Protein AF-A0A970YNA7-F1 (afdb_monomer_lite)

Radius of gyration: 23.36 Å; chains: 1; bounding box: 85×32×61 Å

Sequence (237 aa):
MRKASVVLLIILFTGLTAIAFQIQQYGYKLESSFLELYSLDYLPTVYTDSKDSYIDIKIYDLDEQDLTGAITIGDVGISGDPLYALRQTVSEKQRVHFPDEALKGLRLIVVSSQSGSAKLMTSYRMVGAQLLAHENGAMLRLWKKDDSNFIERFALYRLKDGELIGRTENGVFVFDYLPTVDDAVLVQSAEGSILWRPGEYDYYFSSKDICLTFTDRPAYKAGEVVNFRSFIREITP

Secondary structure (DSSP, 8-state):
-HHHHHHHHHHHHHHHS--SEEEEETTEE-SS-EEEESSGGG--EEEE-TT-SEEEEEEEE--HHHHTT-SSTTT----S--SEEEEEE--TT-EEEPPHHHHBEEEEEEEEESS-EEEEEEEE-SEEEEEEEETTEEEEEEEETTT-PBP--EEEEETTTTEEEEEESSSEEEESSPPPTT--EEEEETTEEEEE-TTS-------SEEEEEEESSS---TTPPPPEEEEEEE---

Foldseek 3Di:
DVVVVVVVVVVVVVVVLPDQKFWDWVPDTDAQDEAEDADPVGAIKIFGAQVFQKKKKFKAAADLVQQAQDPGLVSGDGPDHGPDIDMDGDHHRDIGGDDPVSQAAWMWMWMDTPRGIGIYTYGRDQKDWDWADDPQWIKIFIAGQPQRHTAQWKWKAFRHHRDTPDIGRGRMDTDSHDDDQPTWIWIDDPRHIDTDGPPPPPDDPPRQKDKDKDWPDDDDDPPDDTDIDIDIDGDDD

pLDDT: mean 74.76, std 14.14, range [42.16, 95.69]

Structure (mmCIF, N/CA/C/O backbone):
data_AF-A0A970YNA7-F1
#
_entry.id   AF-A0A970YNA7-F1
#
loop_
_atom_site.group_PDB
_atom_site.id
_atom_site.type_symbol
_atom_site.label_atom_id
_atom_site.label_alt_id
_atom_site.label_comp_id
_atom_site.label_asym_id
_atom_site.label_entity_id
_atom_site.label_seq_id
_atom_site.pdbx_PDB_ins_code
_atom_site.Cartn_x
_atom_site.Cartn_y
_atom_site.Cartn_z
_atom_site.occupancy
_atom_site.B_iso_or_equiv
_atom_site.auth_seq_id
_atom_site.auth_comp_id
_atom_site.auth_asym_id
_atom_site.auth_atom_id
_atom_site.pdbx_PDB_model_num
ATOM 1 N N . MET A 1 1 ? -51.493 9.455 9.118 1.00 53.91 1 MET A N 1
ATOM 2 C CA . MET A 1 1 ? -50.545 10.263 9.923 1.00 53.91 1 MET A CA 1
ATOM 3 C C . MET A 1 1 ? -49.722 9.419 10.902 1.00 53.91 1 MET A C 1
ATOM 5 O O . MET A 1 1 ? -48.510 9.445 10.781 1.00 53.91 1 MET A O 1
ATOM 9 N N . ARG A 1 2 ? -50.320 8.574 11.763 1.00 54.78 2 ARG A N 1
ATOM 10 C CA . ARG A 1 2 ? -49.584 7.711 12.726 1.00 54.78 2 ARG A CA 1
ATOM 11 C C . ARG A 1 2 ? -48.454 6.842 12.133 1.00 54.78 2 ARG A C 1
ATOM 13 O O . ARG A 1 2 ? -47.390 6.767 12.725 1.00 54.78 2 ARG A O 1
ATOM 20 N N . LYS A 1 3 ? -48.656 6.216 10.964 1.00 55.44 3 LYS A N 1
ATOM 21 C CA . LYS A 1 3 ? -47.634 5.361 10.317 1.00 55.44 3 LYS A CA 1
ATOM 22 C C . LYS A 1 3 ? -46.441 6.152 9.762 1.00 55.44 3 LYS A C 1
ATOM 24 O O . LYS A 1 3 ? -45.313 5.709 9.905 1.00 55.44 3 LYS A O 1
ATOM 29 N N . ALA A 1 4 ? -46.687 7.335 9.193 1.00 62.16 4 ALA A N 1
ATOM 30 C CA . ALA A 1 4 ? -45.630 8.203 8.672 1.00 62.16 4 ALA A CA 1
ATOM 31 C C . ALA A 1 4 ? -44.758 8.766 9.803 1.00 62.16 4 ALA A C 1
ATOM 33 O O . ALA A 1 4 ? -43.543 8.792 9.672 1.00 62.16 4 ALA A O 1
ATOM 34 N N . SER A 1 5 ? -45.362 9.126 10.942 1.00 64.62 5 SER A N 1
ATOM 35 C CA . SER A 1 5 ? -44.626 9.578 12.128 1.00 64.62 5 SER A CA 1
ATOM 36 C C . SER A 1 5 ? -43.768 8.477 12.750 1.00 64.62 5 SER A C 1
ATOM 38 O O . SER A 1 5 ? -42.670 8.768 13.197 1.00 64.62 5 SER A O 1
ATOM 40 N N . VAL A 1 6 ? -44.227 7.219 12.748 1.00 66.56 6 VAL A N 1
ATOM 41 C CA . VAL A 1 6 ? -43.431 6.078 13.239 1.00 66.56 6 VAL A CA 1
ATOM 42 C C . VAL A 1 6 ? -42.258 5.782 12.306 1.00 66.56 6 VAL A C 1
ATOM 44 O O . VAL A 1 6 ? -41.151 5.576 12.785 1.00 66.56 6 VAL A O 1
ATOM 47 N N . VAL A 1 7 ? -42.467 5.830 10.987 1.00 71.81 7 VAL A N 1
ATOM 48 C CA . VAL A 1 7 ? -41.378 5.683 10.006 1.00 71.81 7 VAL A CA 1
ATOM 49 C C . VAL A 1 7 ? -40.366 6.821 10.144 1.00 71.81 7 VAL A C 1
ATOM 51 O O . VAL A 1 7 ? -39.171 6.555 10.170 1.00 71.81 7 VAL A O 1
ATOM 54 N N . LEU A 1 8 ? -40.820 8.067 10.324 1.00 65.38 8 LEU A N 1
ATOM 55 C CA . LEU A 1 8 ? -39.923 9.199 10.561 1.00 65.38 8 LEU A CA 1
ATOM 56 C C . LEU A 1 8 ? -39.141 9.045 11.869 1.00 65.38 8 LEU A C 1
ATOM 58 O O . LEU A 1 8 ? -37.965 9.375 11.896 1.00 65.38 8 LEU A O 1
ATOM 62 N N . LEU A 1 9 ? -39.772 8.532 12.931 1.00 64.75 9 LEU A N 1
ATOM 63 C CA . LEU A 1 9 ? -39.127 8.299 14.224 1.00 64.75 9 LEU A CA 1
ATOM 64 C C . LEU A 1 9 ? -38.085 7.180 14.138 1.00 64.75 9 LEU A C 1
ATOM 66 O O . LEU A 1 9 ? -37.020 7.315 14.723 1.00 64.75 9 LEU A O 1
ATOM 70 N N . ILE A 1 10 ? -38.368 6.116 13.377 1.00 67.25 10 ILE A N 1
ATOM 71 C CA . ILE A 1 10 ? -37.411 5.042 13.091 1.00 67.25 10 ILE A CA 1
ATOM 72 C C . ILE A 1 10 ? -36.240 5.595 12.279 1.00 67.25 10 ILE A C 1
ATOM 74 O O . ILE A 1 10 ? -35.111 5.359 12.677 1.00 67.25 10 ILE A O 1
ATOM 78 N N . ILE A 1 11 ? -36.489 6.388 11.228 1.00 63.97 11 ILE A N 1
ATOM 79 C CA . ILE A 1 11 ? -35.436 7.024 10.416 1.00 63.97 11 ILE A CA 1
ATOM 80 C C . ILE A 1 11 ? -34.588 7.985 11.267 1.00 63.97 11 ILE A C 1
ATOM 82 O O . ILE A 1 11 ? -33.361 7.962 11.166 1.00 63.97 11 ILE A O 1
ATOM 86 N N . LEU A 1 12 ? -35.214 8.780 12.145 1.00 53.78 12 LEU A N 1
ATOM 87 C CA . LEU A 1 12 ? -34.512 9.668 13.078 1.00 53.78 12 LEU A CA 1
ATOM 88 C C . LEU A 1 12 ? -33.668 8.876 14.084 1.00 53.78 12 LEU A C 1
ATOM 90 O O . LEU A 1 12 ? -32.530 9.252 14.346 1.00 53.78 12 LEU A O 1
ATOM 94 N N . PHE A 1 13 ? -34.199 7.777 14.630 1.00 52.38 13 PHE A N 1
ATOM 95 C CA . PHE A 1 13 ? -33.464 6.921 15.563 1.00 52.38 13 PHE A CA 1
ATOM 96 C C . PHE A 1 13 ? -32.325 6.169 14.873 1.00 52.38 13 PHE A C 1
ATOM 98 O O . PHE A 1 13 ? -31.238 6.116 15.434 1.00 52.38 13 PHE A O 1
ATOM 105 N N . THR A 1 14 ? -32.517 5.670 13.648 1.00 52.19 14 THR A N 1
ATOM 106 C CA . THR A 1 14 ? -31.439 5.052 12.859 1.00 52.19 14 THR A CA 1
ATOM 107 C C . THR A 1 14 ? -30.379 6.069 12.432 1.00 52.19 14 THR A C 1
ATOM 109 O O . THR A 1 14 ? -29.200 5.729 12.374 1.00 52.19 14 THR A O 1
ATOM 112 N N . GLY A 1 15 ? -30.768 7.327 12.189 1.00 46.31 15 GLY A N 1
ATOM 113 C CA . GLY A 1 15 ? -29.843 8.428 11.904 1.00 46.31 15 GLY A CA 1
ATOM 114 C C . GLY A 1 15 ? -29.051 8.896 13.131 1.00 46.31 15 GLY A C 1
ATOM 115 O O . GLY A 1 15 ? -27.919 9.342 12.991 1.00 46.31 15 GLY A O 1
ATOM 116 N N . LEU A 1 16 ? -29.610 8.745 14.338 1.00 44.00 16 LEU A N 1
ATOM 117 C CA . LEU A 1 16 ? -28.950 9.061 15.615 1.00 44.00 16 LEU A CA 1
ATOM 118 C C . LEU A 1 16 ? -28.088 7.912 16.169 1.00 44.00 16 LEU A C 1
ATOM 120 O O . LEU A 1 16 ? -27.364 8.111 17.146 1.00 44.00 16 LEU A O 1
ATOM 124 N N . THR A 1 17 ? -28.148 6.712 15.581 1.00 42.75 17 THR A N 1
ATOM 125 C CA . THR A 1 17 ? -27.342 5.556 16.019 1.00 42.75 17 THR A CA 1
ATOM 126 C C . THR A 1 17 ? -25.995 5.399 15.324 1.00 42.75 17 THR A C 1
ATOM 128 O O . THR A 1 17 ? -25.232 4.525 15.717 1.00 42.75 17 THR A O 1
ATOM 131 N N . ALA A 1 18 ? -25.645 6.210 14.333 1.00 45.44 18 ALA A N 1
ATOM 132 C CA . ALA A 1 18 ? -24.436 5.966 13.554 1.00 45.44 18 ALA A CA 1
ATOM 133 C C . ALA A 1 18 ? -23.335 6.963 13.917 1.00 45.44 18 ALA A C 1
ATOM 135 O O . ALA A 1 18 ? -23.238 7.985 13.262 1.00 45.44 18 ALA A O 1
ATOM 136 N N . ILE A 1 19 ? -22.573 6.687 14.981 1.00 52.12 19 ILE A N 1
ATOM 137 C CA . ILE A 1 19 ? -21.099 6.781 15.087 1.00 52.12 19 ILE A CA 1
ATOM 138 C C . ILE A 1 19 ? -20.752 6.278 16.504 1.00 52.12 19 ILE A C 1
ATOM 140 O O . ILE A 1 19 ? -21.073 6.922 17.495 1.00 52.12 19 ILE A O 1
ATOM 144 N N . ALA A 1 20 ? -20.152 5.091 16.574 1.00 57.00 20 ALA A N 1
ATOM 145 C CA . ALA A 1 20 ? -19.745 4.369 17.786 1.00 57.00 20 ALA A CA 1
ATOM 146 C C . ALA A 1 20 ? -18.460 4.919 18.424 1.00 57.00 20 ALA A C 1
ATOM 148 O O . ALA A 1 20 ? -18.313 5.074 19.630 1.00 57.00 20 ALA A O 1
ATOM 149 N N . PHE A 1 21 ? -17.516 5.223 17.549 1.00 59.88 21 PHE A N 1
ATOM 150 C CA . PHE A 1 21 ? -16.189 5.720 17.836 1.00 59.88 21 PHE A CA 1
ATOM 151 C C . PHE A 1 21 ? -15.783 6.594 16.654 1.00 59.88 21 PHE A C 1
ATOM 153 O O . PHE A 1 21 ? -16.311 6.457 15.545 1.00 59.88 21 PHE A O 1
ATOM 160 N N . GLN A 1 22 ? -14.826 7.486 16.870 1.00 68.06 22 GLN A N 1
ATOM 161 C CA . GLN A 1 22 ? -14.310 8.341 15.811 1.00 68.06 22 GLN A CA 1
ATOM 162 C C . GLN A 1 22 ? -12.854 7.994 15.529 1.00 68.06 22 GLN A C 1
ATOM 164 O O . GLN A 1 22 ? -12.012 8.050 16.426 1.00 68.06 22 GLN A O 1
ATOM 169 N N . ILE A 1 23 ? -12.554 7.675 14.271 1.00 63.88 23 ILE A N 1
ATOM 170 C CA . ILE A 1 23 ? -11.176 7.615 13.788 1.00 63.88 23 ILE A CA 1
ATOM 171 C C . ILE A 1 23 ? -10.782 9.040 13.383 1.00 63.88 23 ILE A C 1
ATOM 173 O O . ILE A 1 23 ? -11.445 9.669 12.553 1.00 63.88 23 ILE A O 1
ATOM 177 N N . GLN A 1 24 ? -9.739 9.576 14.011 1.00 64.12 24 GLN A N 1
ATOM 178 C CA . GLN A 1 24 ? -9.236 10.924 13.751 1.00 64.12 24 GLN A CA 1
ATOM 179 C C . GLN A 1 24 ? -7.783 10.880 13.283 1.00 64.12 24 GLN A C 1
ATOM 181 O O . GLN A 1 24 ? -6.980 10.118 13.816 1.00 64.12 24 GLN A O 1
ATOM 186 N N . GLN A 1 25 ? -7.442 11.751 12.340 1.00 62.78 25 GLN A N 1
ATOM 187 C CA . GLN A 1 25 ? -6.077 12.250 12.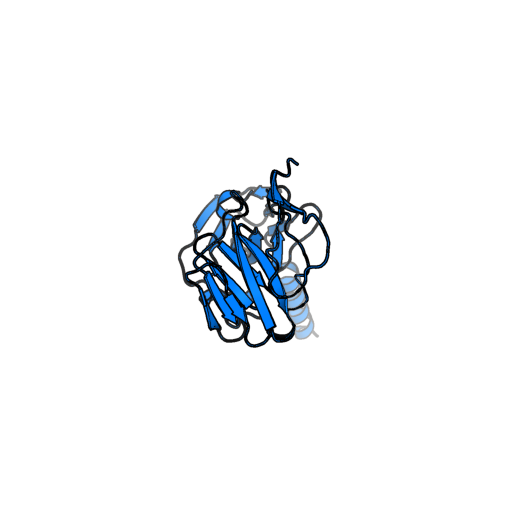155 1.00 62.78 25 GLN A CA 1
ATOM 188 C C . GLN A 1 25 ? -5.997 13.631 12.820 1.00 62.78 25 GLN A C 1
ATOM 190 O O . GLN A 1 25 ? -7.040 14.261 12.983 1.00 62.78 25 GLN A O 1
ATOM 195 N N . TYR A 1 26 ? -4.815 14.112 13.229 1.00 53.28 26 TYR A N 1
ATOM 196 C CA . TYR A 1 26 ? -4.649 15.429 13.872 1.00 53.28 26 TYR A CA 1
ATOM 197 C C . TYR A 1 26 ? -5.490 16.530 13.183 1.00 53.28 26 TYR A C 1
ATOM 199 O O . TYR A 1 26 ? -5.122 17.033 12.127 1.00 53.28 26 TYR A O 1
ATOM 207 N N . GLY A 1 27 ? -6.632 16.887 13.790 1.00 44.03 27 GLY A N 1
ATOM 208 C CA . GLY A 1 27 ? -7.549 17.930 13.311 1.00 44.03 27 GLY A CA 1
ATOM 209 C C . GLY A 1 27 ? -8.685 17.509 12.361 1.00 44.03 27 GLY A C 1
ATOM 210 O O . GLY A 1 27 ? -9.510 18.363 12.048 1.00 44.03 27 GLY A O 1
ATOM 211 N N . TYR A 1 28 ? -8.794 16.242 11.934 1.00 42.16 28 TYR A N 1
ATOM 212 C CA . TYR A 1 28 ? -9.770 15.804 10.919 1.00 42.16 28 TYR A CA 1
ATOM 213 C C . TYR A 1 28 ? -10.483 14.490 11.280 1.00 42.16 28 TYR A C 1
ATOM 215 O O . TYR A 1 28 ? -9.868 13.525 11.737 1.00 42.16 28 TYR A O 1
ATOM 223 N N . LYS A 1 29 ? -11.801 14.439 11.039 1.00 52.88 29 LYS A N 1
ATOM 224 C CA . LYS A 1 29 ? -12.610 13.212 11.116 1.00 52.88 29 LYS A CA 1
ATOM 225 C C . LYS A 1 29 ? -12.427 12.409 9.828 1.00 52.88 29 LYS A C 1
ATOM 227 O O . LYS A 1 29 ? -12.689 12.944 8.756 1.00 52.88 29 LYS A O 1
ATOM 232 N N . LEU A 1 30 ? -12.020 11.145 9.938 1.00 53.88 30 LEU A N 1
ATOM 233 C CA . LEU A 1 30 ? -11.923 10.236 8.795 1.00 53.88 30 LEU A CA 1
ATOM 234 C C . LEU A 1 30 ? -13.199 9.389 8.721 1.00 53.88 30 LEU A C 1
ATOM 236 O O . LEU A 1 30 ? -13.481 8.607 9.628 1.00 53.88 30 LEU A O 1
ATOM 240 N N . GLU A 1 31 ? -13.971 9.540 7.646 1.00 51.84 31 GLU A N 1
ATOM 241 C CA . GLU A 1 31 ? -15.089 8.652 7.308 1.00 51.84 31 GLU A CA 1
ATOM 242 C C . GLU A 1 31 ? -14.718 7.901 6.026 1.00 51.84 31 GLU A C 1
ATOM 244 O O . GLU A 1 31 ? -14.510 8.532 4.993 1.00 51.84 31 GLU A O 1
ATOM 249 N N . SER A 1 32 ? -14.551 6.572 6.109 1.00 51.88 32 SER A N 1
ATOM 250 C CA . SER A 1 32 ? -14.239 5.673 4.978 1.00 51.88 32 SER A CA 1
ATOM 251 C C . SER A 1 32 ? -13.270 6.273 3.947 1.00 51.88 32 SER A C 1
ATOM 253 O O . SER A 1 32 ? -13.575 6.358 2.760 1.00 51.88 32 SER A O 1
ATOM 255 N N . SER A 1 33 ? -12.110 6.733 4.419 1.00 52.44 33 SER A N 1
ATOM 256 C CA . SER A 1 33 ? -11.161 7.532 3.635 1.00 52.44 33 SER A CA 1
ATOM 257 C C . SER A 1 33 ? -9.874 6.761 3.343 1.00 52.44 33 SER A C 1
ATOM 259 O O . SER A 1 33 ? -9.408 5.996 4.185 1.00 52.44 33 SER A O 1
ATOM 261 N N . PHE A 1 34 ? -9.289 6.958 2.161 1.00 55.25 34 PHE A N 1
ATOM 262 C CA . PHE A 1 34 ? -7.927 6.502 1.876 1.00 55.25 34 PHE A CA 1
ATOM 263 C C . PHE A 1 34 ? -6.959 7.548 2.413 1.00 55.25 34 PHE A C 1
ATOM 265 O O . PHE A 1 34 ? -7.092 8.727 2.083 1.00 55.25 34 PHE A O 1
ATOM 272 N N . LEU A 1 35 ? -6.016 7.127 3.251 1.00 53.53 35 LEU A N 1
ATOM 273 C CA . LEU A 1 35 ? -5.038 8.016 3.850 1.00 53.53 35 LEU A CA 1
ATOM 274 C C . LEU A 1 35 ? -3.631 7.632 3.414 1.00 53.53 35 LEU A C 1
ATOM 276 O O . LEU A 1 35 ? -3.122 6.564 3.748 1.00 53.53 35 LEU A O 1
ATOM 280 N N . GLU A 1 36 ? -2.965 8.547 2.728 1.00 55.50 36 GLU A N 1
ATOM 281 C CA . GLU A 1 36 ? -1.546 8.405 2.470 1.00 55.50 36 GLU A CA 1
ATOM 282 C C . GLU A 1 36 ? -0.728 9.040 3.601 1.00 55.50 36 GLU A C 1
ATOM 284 O O . GLU A 1 36 ? -0.902 10.214 3.933 1.00 55.50 36 GLU A O 1
ATOM 289 N N . LEU A 1 37 ? 0.156 8.249 4.213 1.00 54.78 37 LEU A N 1
ATOM 290 C CA . LEU A 1 37 ? 1.003 8.669 5.323 1.00 54.78 37 LEU A CA 1
ATOM 291 C C . LEU A 1 37 ? 2.449 8.825 4.847 1.00 54.78 37 LEU A C 1
ATOM 293 O O . LEU A 1 37 ? 3.127 7.854 4.511 1.00 54.78 37 LEU A O 1
ATOM 297 N N . TYR A 1 38 ? 2.944 10.061 4.880 1.00 54.50 38 TYR A N 1
ATOM 298 C CA . TYR A 1 38 ? 4.333 10.385 4.538 1.00 54.50 38 TYR A CA 1
ATOM 299 C C . TYR A 1 38 ? 5.280 10.270 5.750 1.00 54.50 38 TYR A C 1
ATOM 301 O O . TYR A 1 38 ? 6.448 9.896 5.593 1.00 54.50 38 TYR A O 1
ATOM 309 N N . SER A 1 39 ? 4.755 10.520 6.958 1.00 56.75 39 SER A N 1
ATOM 310 C CA . SER A 1 39 ? 5.436 10.374 8.254 1.00 56.75 39 SER A CA 1
ATOM 311 C C . SER A 1 39 ? 4.548 9.639 9.268 1.00 56.75 39 SER A C 1
ATOM 313 O O . SER A 1 39 ? 3.319 9.700 9.186 1.00 56.75 39 SER A O 1
ATOM 315 N N . LEU A 1 40 ? 5.185 8.979 10.241 1.00 62.72 40 LEU A N 1
ATOM 316 C CA . LEU A 1 40 ? 4.533 8.365 11.403 1.00 62.72 40 LEU A CA 1
ATOM 317 C C . LEU A 1 40 ? 4.104 9.411 12.449 1.00 62.72 40 LEU A C 1
ATOM 319 O O . LEU A 1 40 ? 3.471 9.066 13.431 1.00 62.72 40 LEU A O 1
ATOM 323 N N . ASP A 1 41 ? 4.375 10.701 12.255 1.00 56.66 41 ASP A N 1
ATOM 324 C CA . ASP A 1 41 ? 3.932 11.732 13.212 1.00 56.66 41 ASP A CA 1
ATOM 325 C C . ASP A 1 41 ? 2.414 11.996 13.156 1.00 56.66 41 ASP A C 1
ATOM 327 O O . ASP A 1 41 ? 1.839 12.604 14.059 1.00 56.66 41 ASP A O 1
ATOM 331 N N . TYR A 1 42 ? 1.739 11.525 12.102 1.00 60.38 42 TYR A N 1
ATOM 332 C CA . TYR A 1 42 ? 0.322 11.791 11.835 1.00 60.38 42 TYR A CA 1
ATOM 333 C C . TYR A 1 42 ? -0.533 10.524 11.839 1.00 60.38 42 TYR A C 1
ATOM 335 O O . TYR A 1 42 ? -1.437 10.384 11.009 1.00 60.38 42 TYR A O 1
ATOM 343 N N . LEU A 1 43 ? -0.251 9.597 12.759 1.00 68.06 43 LEU A N 1
ATOM 344 C CA . LEU A 1 43 ? -0.996 8.342 12.830 1.00 68.06 43 LEU A CA 1
ATOM 345 C C . LEU A 1 43 ? -2.468 8.579 13.165 1.00 68.06 43 LEU A C 1
ATOM 347 O O . LEU A 1 43 ? -2.791 9.406 14.031 1.00 68.06 43 LEU A O 1
ATOM 351 N N . PRO A 1 44 ? -3.372 7.818 12.527 1.00 68.62 44 PRO A N 1
ATOM 352 C CA . PRO A 1 44 ? -4.761 7.818 12.930 1.00 68.62 44 PRO A CA 1
ATOM 353 C C . PRO A 1 44 ? -4.862 7.384 14.396 1.00 68.62 44 PRO A C 1
ATOM 355 O O . PRO A 1 44 ? -4.027 6.651 14.923 1.00 68.62 44 PRO A O 1
ATOM 358 N N . THR A 1 45 ? -5.876 7.857 15.103 1.00 72.31 45 THR A N 1
ATOM 359 C CA . THR A 1 45 ? -6.165 7.399 16.460 1.00 72.31 45 THR A CA 1
ATOM 360 C C . THR A 1 45 ? -7.654 7.178 16.630 1.00 72.31 45 THR A C 1
ATOM 362 O O . THR A 1 45 ? -8.460 7.881 16.016 1.00 72.31 45 THR A O 1
ATOM 365 N N . VAL A 1 46 ? -8.026 6.213 17.471 1.00 77.06 46 VAL A N 1
ATOM 366 C CA . VAL A 1 46 ? -9.432 5.971 17.794 1.00 77.06 46 VAL A CA 1
ATOM 367 C C . VAL A 1 46 ? -9.807 6.673 19.091 1.00 77.06 46 VAL A C 1
ATOM 369 O O . VAL A 1 46 ? -9.122 6.524 20.107 1.00 77.06 46 VAL A O 1
ATOM 372 N N . TYR A 1 47 ? -10.910 7.416 19.045 1.00 75.88 47 TYR A N 1
ATOM 373 C CA . TYR A 1 47 ? -11.584 7.985 20.205 1.00 75.88 47 TYR A CA 1
ATOM 374 C C . TYR A 1 47 ? -12.870 7.214 20.474 1.00 75.88 47 TYR A C 1
ATOM 376 O O . TYR A 1 47 ? -13.722 7.075 19.596 1.00 75.88 47 TYR A O 1
ATOM 384 N N . THR A 1 48 ? -12.982 6.713 21.695 1.00 73.75 48 THR A N 1
ATOM 385 C CA . THR A 1 48 ? -14.085 5.866 22.158 1.00 73.75 48 THR A CA 1
ATOM 386 C C . THR A 1 48 ? -15.232 6.710 22.717 1.00 73.75 48 THR A C 1
ATOM 388 O O . THR A 1 48 ? -14.999 7.743 23.353 1.00 73.75 48 THR A O 1
ATOM 391 N N . ASP A 1 49 ? -16.473 6.286 22.477 1.00 73.00 49 ASP A N 1
ATOM 392 C CA . ASP A 1 49 ? -17.679 6.916 23.029 1.00 73.00 49 ASP A CA 1
ATOM 393 C C . ASP A 1 49 ? -18.162 6.155 24.280 1.00 73.00 49 ASP A C 1
ATOM 395 O O . ASP A 1 49 ? -17.825 4.997 24.516 1.00 73.00 49 ASP A O 1
ATOM 399 N N . SER A 1 50 ? -19.003 6.812 25.068 1.00 70.00 50 SER A N 1
ATOM 400 C CA . SER A 1 50 ? -19.725 6.330 26.249 1.00 70.00 50 SER A CA 1
ATOM 401 C C . SER A 1 50 ? -20.520 5.030 26.056 1.00 70.00 50 SER A C 1
ATOM 403 O O . SER A 1 50 ? -20.926 4.410 27.039 1.00 70.00 50 SER A O 1
ATOM 405 N N . LYS A 1 51 ? -20.775 4.619 24.808 1.00 72.19 51 LYS A N 1
ATOM 406 C CA . LYS A 1 51 ? -21.611 3.457 24.465 1.00 72.19 51 LYS A CA 1
ATOM 407 C C . LYS A 1 51 ? -20.829 2.158 24.273 1.00 72.19 51 LYS A C 1
ATOM 409 O O . LYS A 1 51 ? -21.452 1.097 24.250 1.00 72.19 51 LYS A O 1
ATOM 414 N N . ASP A 1 52 ? -19.506 2.227 24.155 1.00 70.88 52 ASP A N 1
ATOM 415 C CA . ASP A 1 52 ? -18.663 1.067 23.882 1.00 70.88 52 ASP A CA 1
ATOM 416 C C . ASP A 1 52 ? -17.919 0.639 25.146 1.00 70.88 52 ASP A C 1
ATOM 418 O O . ASP A 1 52 ? -17.249 1.441 25.791 1.00 70.88 52 ASP A O 1
ATOM 422 N N . SER A 1 53 ? -18.022 -0.644 25.504 1.00 82.19 53 SER A N 1
ATOM 423 C CA . SER A 1 53 ? -17.230 -1.198 26.613 1.00 82.19 53 SER A CA 1
ATOM 424 C C . SER A 1 53 ? -15.980 -1.928 26.137 1.00 82.19 53 SER A C 1
ATOM 426 O O . SER A 1 53 ? -15.078 -2.177 26.933 1.00 82.19 53 SER A O 1
ATOM 428 N N . TYR A 1 54 ? -15.893 -2.251 24.846 1.00 86.50 54 TYR A N 1
ATOM 429 C CA . TYR A 1 54 ? -14.670 -2.748 24.230 1.00 86.50 54 TYR A CA 1
ATOM 430 C C . TYR A 1 54 ? -14.511 -2.220 22.809 1.00 86.50 54 TYR A C 1
ATOM 432 O O . TYR A 1 54 ? -15.485 -1.894 22.131 1.00 86.50 54 TYR A O 1
ATOM 440 N N . ILE A 1 55 ? -13.266 -2.234 22.346 1.00 88.69 55 ILE A N 1
ATOM 441 C CA . ILE A 1 55 ? -12.923 -2.042 20.944 1.00 88.69 55 ILE A CA 1
ATOM 442 C C . ILE A 1 55 ? -12.062 -3.209 20.462 1.00 88.69 55 ILE A C 1
ATOM 444 O O . ILE A 1 55 ? -11.222 -3.721 21.207 1.00 88.69 55 ILE A O 1
ATOM 448 N N . ASP A 1 56 ? -12.313 -3.655 19.238 1.00 91.25 56 ASP A N 1
ATOM 449 C CA . ASP A 1 56 ? -11.527 -4.644 18.504 1.00 91.25 56 ASP A CA 1
ATOM 450 C C . ASP A 1 56 ? -10.915 -3.953 17.282 1.00 91.25 56 ASP A C 1
ATOM 452 O O . ASP A 1 56 ? -11.620 -3.358 16.463 1.00 91.25 56 ASP A O 1
ATOM 456 N N . ILE A 1 57 ? -9.592 -3.982 17.207 1.00 90.31 57 ILE A N 1
ATOM 457 C CA . ILE A 1 57 ? -8.788 -3.387 16.150 1.00 90.31 57 ILE A CA 1
ATOM 458 C C . ILE A 1 57 ? -8.038 -4.513 15.461 1.00 90.31 57 ILE A C 1
ATOM 460 O O . ILE A 1 57 ? -7.266 -5.230 16.099 1.00 90.31 57 ILE A O 1
ATOM 464 N N . LYS A 1 58 ? -8.207 -4.611 14.145 1.00 94.25 58 LYS A N 1
ATOM 465 C CA . LYS A 1 58 ? -7.465 -5.534 13.290 1.00 94.25 58 LYS A CA 1
ATOM 466 C C . LYS A 1 58 ? -6.798 -4.766 12.164 1.00 94.25 58 LYS A C 1
ATOM 468 O O . LYS A 1 58 ? -7.434 -3.919 11.543 1.00 94.25 58 LYS A O 1
ATOM 473 N N . ILE A 1 59 ? -5.527 -5.053 11.916 1.00 92.06 59 ILE A N 1
ATOM 474 C CA . ILE A 1 59 ? -4.743 -4.443 10.842 1.00 92.06 59 ILE A CA 1
ATOM 475 C C . ILE A 1 59 ? -4.296 -5.555 9.904 1.00 92.06 59 ILE A C 1
ATOM 477 O O . ILE A 1 59 ? -3.684 -6.523 10.353 1.00 92.06 59 ILE A O 1
ATOM 481 N N . TYR A 1 60 ? -4.602 -5.406 8.622 1.00 92.06 60 TYR A N 1
ATOM 482 C CA . TYR A 1 60 ? -4.292 -6.364 7.567 1.00 92.06 60 TYR A CA 1
ATOM 483 C C . TYR A 1 60 ? -3.276 -5.759 6.601 1.00 92.06 60 TYR A C 1
ATOM 485 O O . TYR A 1 60 ? -3.336 -4.559 6.310 1.00 92.06 60 TYR A O 1
ATOM 493 N N . ASP A 1 61 ? -2.346 -6.587 6.126 1.00 90.81 61 ASP A N 1
ATOM 494 C CA . ASP A 1 61 ? -1.599 -6.282 4.906 1.00 90.81 61 ASP A CA 1
ATOM 495 C C . ASP A 1 61 ? -2.556 -6.389 3.720 1.00 90.81 61 ASP A C 1
ATOM 497 O O . ASP A 1 61 ? -3.425 -7.255 3.741 1.00 90.81 61 ASP A O 1
ATOM 501 N N . LEU A 1 62 ? -2.424 -5.503 2.737 1.00 87.19 62 LEU A N 1
ATOM 502 C CA . LEU A 1 62 ? -3.255 -5.536 1.538 1.00 87.19 62 LEU A CA 1
ATOM 503 C C . LEU A 1 62 ? -2.432 -6.003 0.347 1.00 87.19 62 LEU A C 1
ATOM 505 O O . LEU A 1 62 ? -1.400 -5.406 0.014 1.00 87.19 62 LEU A O 1
ATOM 509 N N . ASP A 1 63 ? -2.935 -7.034 -0.318 1.00 89.44 63 ASP A N 1
ATOM 510 C CA . ASP A 1 63 ? -2.383 -7.548 -1.560 1.00 89.44 63 ASP A CA 1
ATOM 511 C C . ASP A 1 63 ? -3.289 -7.267 -2.767 1.00 89.44 63 ASP A C 1
ATOM 513 O O . ASP A 1 63 ? -4.279 -6.533 -2.692 1.00 89.44 63 ASP A O 1
ATOM 517 N N . GLU A 1 64 ? -2.890 -7.797 -3.922 1.00 89.19 64 GLU A N 1
ATOM 518 C CA . GLU A 1 64 ? -3.672 -7.695 -5.150 1.00 89.19 64 GLU A CA 1
ATOM 519 C C . GLU A 1 64 ? -5.085 -8.260 -4.979 1.00 89.19 64 GLU A C 1
ATOM 521 O O . GLU A 1 64 ? -6.046 -7.596 -5.365 1.00 89.19 64 GLU A O 1
ATOM 526 N N . GLN A 1 65 ? -5.228 -9.425 -4.346 1.00 91.44 65 GLN A N 1
ATOM 527 C CA . GLN A 1 65 ? -6.515 -10.098 -4.208 1.00 91.44 65 GLN A CA 1
ATOM 528 C C . GLN A 1 65 ? -7.505 -9.263 -3.383 1.00 91.44 65 GLN A C 1
ATOM 530 O O . GLN A 1 65 ? -8.703 -9.264 -3.674 1.00 91.44 65 GLN A O 1
ATOM 535 N N . ASP A 1 66 ? -7.019 -8.535 -2.378 1.00 88.75 66 ASP A N 1
ATOM 536 C CA . ASP A 1 66 ? -7.852 -7.677 -1.533 1.00 88.75 66 ASP A CA 1
ATOM 537 C C . ASP A 1 66 ? -8.342 -6.405 -2.237 1.00 88.75 66 ASP A C 1
ATOM 539 O O . ASP A 1 66 ? -9.394 -5.858 -1.884 1.00 88.75 66 ASP A O 1
ATOM 543 N N . LEU A 1 67 ? -7.568 -5.906 -3.200 1.00 85.44 67 LEU A N 1
ATOM 544 C CA . LEU A 1 67 ? -7.778 -4.607 -3.842 1.00 85.44 67 LEU A CA 1
ATOM 545 C C . LEU A 1 67 ? -8.424 -4.713 -5.225 1.00 85.44 67 LEU A C 1
ATOM 547 O O . LEU A 1 67 ? -8.976 -3.724 -5.717 1.00 85.44 67 LEU A O 1
ATOM 551 N N . THR A 1 68 ? -8.372 -5.887 -5.850 1.00 85.56 68 THR A N 1
ATOM 552 C CA . THR A 1 68 ? -8.924 -6.116 -7.183 1.00 85.56 68 THR A CA 1
ATOM 553 C C . THR A 1 68 ? -10.431 -5.860 -7.228 1.00 85.56 68 THR A C 1
ATOM 555 O O . THR A 1 68 ? -11.225 -6.450 -6.499 1.00 85.56 68 THR A O 1
ATOM 558 N N . GLY A 1 69 ? -10.836 -4.946 -8.111 1.00 75.25 69 GLY A N 1
ATOM 559 C CA . GLY A 1 69 ? -12.220 -4.515 -8.301 1.00 75.25 69 GLY A CA 1
ATOM 560 C C . GLY A 1 69 ? -12.752 -3.565 -7.222 1.00 75.25 69 GLY A C 1
ATOM 561 O O . GLY A 1 69 ? -13.909 -3.150 -7.314 1.00 75.25 69 GLY A O 1
ATOM 562 N N . ALA A 1 70 ? -11.946 -3.190 -6.221 1.00 74.88 70 ALA A N 1
ATOM 563 C CA . ALA A 1 70 ? -12.382 -2.292 -5.159 1.00 74.88 70 ALA A CA 1
ATOM 564 C C . ALA A 1 70 ? -12.521 -0.850 -5.677 1.00 74.88 70 ALA A C 1
ATOM 566 O O . ALA A 1 70 ? -11.555 -0.224 -6.113 1.00 74.88 70 ALA A O 1
ATOM 567 N N . ILE A 1 71 ? -13.736 -0.300 -5.602 1.00 68.31 71 ILE A N 1
ATOM 568 C CA . ILE A 1 71 ? -14.025 1.097 -5.972 1.00 68.31 71 ILE A CA 1
ATOM 569 C C . ILE A 1 71 ? -13.972 1.986 -4.726 1.00 68.31 71 ILE A C 1
ATOM 571 O O . ILE A 1 71 ? -13.500 3.123 -4.764 1.00 68.31 71 ILE A O 1
ATOM 575 N N . THR A 1 72 ? -14.446 1.456 -3.602 1.00 64.06 72 THR A N 1
ATOM 576 C CA . THR A 1 72 ? -14.448 2.102 -2.295 1.00 64.06 72 THR A CA 1
ATOM 577 C C . THR A 1 72 ? -13.740 1.226 -1.266 1.00 64.06 72 THR A C 1
ATOM 579 O O . THR A 1 72 ? -13.591 0.019 -1.434 1.00 64.06 72 THR A O 1
ATOM 582 N N . ILE A 1 73 ? -13.364 1.809 -0.126 1.00 65.75 73 ILE A N 1
ATOM 583 C CA . ILE A 1 73 ? -12.777 1.049 0.994 1.00 65.75 73 ILE A CA 1
ATOM 584 C C . ILE A 1 73 ? -13.749 -0.008 1.545 1.00 65.75 73 ILE A C 1
ATOM 586 O O . ILE A 1 73 ? -13.328 -1.000 2.140 1.00 65.75 73 ILE A O 1
ATOM 590 N N . GLY A 1 74 ? -15.057 0.185 1.346 1.00 68.88 74 GLY A N 1
ATOM 591 C CA . GLY A 1 74 ? -16.063 -0.817 1.689 1.00 68.88 74 GLY A CA 1
ATOM 592 C C . GLY A 1 74 ? -15.860 -2.128 0.929 1.00 68.88 74 GLY A C 1
ATOM 593 O O . GLY A 1 74 ? -16.002 -3.190 1.540 1.00 68.88 74 GLY A O 1
ATOM 594 N N . ASP A 1 75 ? -15.450 -2.026 -0.338 1.00 73.50 75 ASP A N 1
ATOM 595 C CA . ASP A 1 75 ? -15.295 -3.134 -1.287 1.00 73.50 75 ASP A CA 1
ATOM 596 C C . ASP A 1 75 ? -13.996 -3.926 -1.081 1.00 73.50 75 ASP A C 1
ATOM 598 O O . ASP A 1 75 ? -13.893 -5.050 -1.559 1.00 73.50 75 ASP A O 1
ATOM 602 N N . VAL A 1 76 ? -13.028 -3.365 -0.344 1.00 80.38 76 VAL A N 1
ATOM 603 C CA . VAL A 1 76 ? -11.740 -4.017 -0.062 1.00 80.38 76 VAL A CA 1
ATOM 604 C C . VAL A 1 76 ? -11.968 -5.319 0.707 1.00 80.38 76 VAL A C 1
ATOM 606 O O . VAL A 1 76 ? -12.609 -5.328 1.776 1.00 80.38 76 VAL A O 1
ATOM 609 N N . GLY A 1 77 ? -11.435 -6.396 0.131 1.00 85.12 77 GLY A N 1
ATOM 610 C CA . GLY A 1 77 ? -11.448 -7.749 0.664 1.00 85.12 77 GLY A CA 1
ATOM 611 C C . GLY A 1 77 ? -10.514 -7.934 1.859 1.00 85.12 77 GLY A C 1
ATOM 612 O O . GLY A 1 77 ? -9.824 -7.013 2.292 1.00 85.12 77 GLY A O 1
ATOM 613 N N . ILE A 1 78 ? -10.574 -9.131 2.441 1.00 89.31 78 ILE A N 1
ATOM 614 C CA . ILE A 1 78 ? -9.639 -9.592 3.471 1.00 89.31 78 ILE A CA 1
ATOM 615 C C . ILE A 1 78 ? -9.349 -11.063 3.166 1.00 89.31 78 ILE A C 1
ATOM 617 O O . ILE A 1 78 ? -10.177 -11.932 3.456 1.00 89.31 78 ILE A O 1
ATOM 621 N N . SER A 1 79 ? -8.213 -11.326 2.534 1.00 84.31 79 SER A N 1
ATOM 622 C CA . SER A 1 79 ? -7.778 -12.651 2.092 1.00 84.31 79 SER A CA 1
ATOM 623 C C . SER A 1 79 ? -6.951 -13.388 3.157 1.00 84.31 79 SER A C 1
ATOM 625 O O . SER A 1 79 ? -6.974 -14.620 3.202 1.00 84.31 79 SER A O 1
ATOM 627 N N . GLY A 1 80 ? -6.269 -12.649 4.041 1.00 85.44 80 GLY A N 1
ATOM 628 C CA . GLY A 1 80 ? -5.323 -13.178 5.027 1.00 85.44 80 GLY A CA 1
ATOM 629 C C . GLY A 1 80 ? -5.654 -12.900 6.498 1.00 85.44 80 GLY A C 1
ATOM 630 O O . GLY A 1 80 ? -6.633 -12.237 6.850 1.00 85.44 80 GLY A O 1
ATOM 631 N N . ASP A 1 81 ? -4.788 -13.416 7.374 1.00 92.81 81 ASP A N 1
ATOM 632 C CA . ASP A 1 81 ? -4.828 -13.143 8.811 1.00 92.81 81 ASP A CA 1
ATOM 633 C C . ASP A 1 81 ? -4.357 -11.710 9.124 1.00 92.81 81 ASP A C 1
ATOM 635 O O . ASP A 1 81 ? -3.503 -11.159 8.422 1.00 92.81 81 ASP A O 1
ATOM 639 N N . PRO A 1 82 ? -4.870 -11.084 10.198 1.00 94.00 82 PRO A N 1
ATOM 640 C CA . PRO A 1 82 ? -4.416 -9.759 10.589 1.00 94.00 82 PRO A CA 1
ATOM 641 C C . PRO A 1 82 ? -2.956 -9.793 11.062 1.00 94.00 82 PRO A C 1
ATOM 643 O O . PRO A 1 82 ? -2.592 -10.590 11.927 1.00 94.00 82 PRO A O 1
ATOM 646 N N . LEU A 1 83 ? -2.144 -8.849 10.577 1.00 92.50 83 LEU A N 1
ATOM 647 C CA . LEU A 1 83 ? -0.795 -8.570 11.092 1.00 92.50 83 LEU A CA 1
ATOM 648 C C . LEU A 1 83 ? -0.823 -8.172 12.570 1.00 92.50 83 LEU A C 1
ATOM 650 O O . LEU A 1 83 ? 0.119 -8.417 13.322 1.00 92.50 83 LEU A O 1
ATOM 654 N N . TYR A 1 84 ? -1.907 -7.516 12.977 1.00 93.94 84 TYR A N 1
ATOM 655 C CA . TYR A 1 84 ? -2.124 -7.078 14.343 1.00 93.94 84 TYR A CA 1
ATOM 656 C C . TYR A 1 84 ? -3.595 -7.203 14.704 1.00 93.94 84 TYR A C 1
ATOM 658 O O . TYR A 1 84 ? -4.462 -6.745 13.960 1.00 93.94 84 TYR A O 1
ATOM 666 N N . ALA A 1 85 ? -3.868 -7.776 15.872 1.00 94.44 85 ALA A N 1
ATOM 667 C CA . ALA A 1 85 ? -5.202 -7.858 16.438 1.00 94.44 85 ALA A CA 1
ATOM 668 C C . ALA A 1 85 ? -5.155 -7.479 17.920 1.00 94.44 85 ALA A C 1
ATOM 670 O O . ALA A 1 85 ? -4.404 -8.066 18.702 1.00 94.44 85 ALA A O 1
ATOM 671 N N . LEU A 1 86 ? -5.980 -6.513 18.310 1.00 92.69 86 LEU A N 1
ATOM 672 C CA . LEU A 1 86 ? -6.135 -6.077 19.689 1.00 92.69 86 LEU A CA 1
ATOM 673 C C . LEU A 1 86 ? -7.611 -5.982 20.022 1.00 92.69 86 LEU A C 1
ATOM 675 O O . LEU A 1 86 ? -8.333 -5.177 19.442 1.00 92.69 86 LEU A O 1
ATOM 679 N N . ARG A 1 87 ? -8.019 -6.712 21.056 1.00 92.69 87 ARG A N 1
ATOM 680 C CA . ARG A 1 87 ? -9.270 -6.448 21.754 1.00 92.69 87 ARG A CA 1
ATOM 681 C C . ARG A 1 87 ? -8.961 -5.908 23.134 1.00 92.69 87 ARG A C 1
ATOM 683 O O . ARG A 1 87 ? -8.254 -6.556 23.901 1.00 92.69 87 ARG A O 1
ATOM 690 N N . GLN A 1 88 ? -9.524 -4.757 23.464 1.00 89.44 88 GLN A N 1
ATOM 691 C CA . GLN A 1 88 ? -9.369 -4.178 24.792 1.00 89.44 88 GLN A CA 1
ATOM 692 C C . GLN A 1 88 ? -10.671 -3.573 25.293 1.00 89.44 88 GLN A C 1
ATOM 694 O O . GLN A 1 88 ? -11.476 -3.050 24.521 1.00 89.44 88 GLN A O 1
ATOM 699 N N . THR A 1 89 ? -10.854 -3.635 26.606 1.00 90.19 89 THR A N 1
ATOM 700 C CA . THR A 1 89 ? -11.883 -2.869 27.305 1.00 90.19 89 THR A CA 1
ATOM 701 C C . THR A 1 89 ? -11.513 -1.392 27.249 1.00 90.19 89 THR A C 1
ATOM 703 O O . THR A 1 89 ? -10.341 -1.049 27.419 1.00 90.19 89 THR A O 1
ATOM 706 N N . VAL A 1 90 ? -12.495 -0.526 27.012 1.00 86.00 90 VAL A N 1
ATOM 707 C CA . VAL A 1 90 ? -12.273 0.917 26.882 1.00 86.00 90 VAL A CA 1
ATOM 708 C C . VAL A 1 90 ? -13.203 1.714 27.787 1.00 86.00 90 VAL A C 1
ATOM 710 O O . VAL A 1 90 ? -14.307 1.275 28.104 1.00 86.00 90 VAL A O 1
ATOM 713 N N . SER A 1 91 ? -12.733 2.885 28.207 1.00 85.06 91 SER A N 1
ATOM 714 C CA . SER A 1 91 ? -13.529 3.901 28.902 1.00 85.06 91 SER A CA 1
ATOM 715 C C . SER A 1 91 ? -13.903 5.027 27.942 1.00 85.06 91 SER A C 1
ATOM 717 O O . SER A 1 91 ? -13.177 5.274 26.984 1.00 85.06 91 SER A O 1
ATOM 719 N N . GLU A 1 92 ? -14.979 5.766 28.225 1.00 81.62 92 GLU A N 1
ATOM 720 C CA . GLU A 1 92 ? -15.366 6.945 27.435 1.00 81.62 92 GLU A CA 1
ATOM 721 C C . GLU A 1 92 ? -14.178 7.908 27.230 1.00 81.62 92 GLU A C 1
ATOM 723 O O . GLU A 1 92 ? -13.449 8.221 28.176 1.00 81.62 92 GLU A O 1
ATOM 728 N N . LYS A 1 93 ? -14.004 8.409 25.996 1.00 79.50 93 LYS A N 1
ATOM 729 C CA . LYS A 1 93 ? -12.935 9.341 25.581 1.00 79.50 93 LYS A CA 1
ATOM 730 C C . LYS A 1 93 ? -11.517 8.793 25.751 1.00 79.50 93 LYS A C 1
ATOM 732 O O . LYS A 1 93 ? -10.553 9.556 25.653 1.00 79.50 93 LYS A O 1
ATOM 737 N N . GLN A 1 94 ? -11.354 7.488 25.948 1.00 83.31 94 GLN A N 1
ATOM 738 C CA . GLN A 1 94 ? -10.042 6.864 25.883 1.00 83.31 94 GLN A CA 1
ATOM 739 C C . GLN A 1 94 ? -9.502 6.942 24.454 1.00 83.31 94 GLN A C 1
ATOM 741 O O . GLN A 1 94 ? -10.191 6.598 23.486 1.00 83.31 94 GLN A O 1
ATOM 746 N N . ARG A 1 95 ? -8.245 7.376 24.350 1.00 83.75 95 ARG A N 1
ATOM 747 C CA . ARG A 1 95 ? -7.476 7.412 23.109 1.00 83.75 95 ARG A CA 1
ATOM 748 C C . ARG A 1 95 ? -6.752 6.081 22.923 1.00 83.75 95 ARG A C 1
ATOM 750 O O . ARG A 1 95 ? -6.028 5.645 23.817 1.00 83.75 95 ARG A O 1
ATOM 757 N N . VAL A 1 96 ? -6.937 5.450 21.767 1.00 82.38 96 VAL A N 1
ATOM 758 C CA . VAL A 1 96 ? -6.305 4.169 21.427 1.00 82.38 96 VAL A CA 1
ATOM 759 C C . VAL A 1 96 ? -5.375 4.354 20.241 1.00 82.38 96 VAL A C 1
ATOM 761 O O . VAL A 1 96 ? -5.834 4.626 19.131 1.00 82.38 96 VAL A O 1
ATOM 764 N N . HIS A 1 97 ? -4.076 4.209 20.496 1.00 82.31 97 HIS A N 1
ATOM 765 C CA . HIS A 1 97 ? -3.024 4.308 19.491 1.00 82.31 97 HIS A CA 1
ATOM 766 C C . HIS A 1 97 ? -2.822 2.979 18.763 1.00 82.31 97 HIS A C 1
ATOM 768 O O . HIS A 1 97 ? -2.906 1.912 19.372 1.00 82.31 97 HIS A O 1
ATOM 774 N N . PHE A 1 98 ? -2.537 3.059 17.466 1.00 81.88 98 PHE A N 1
ATOM 775 C CA . PHE A 1 98 ? -2.093 1.912 16.681 1.00 81.88 98 PHE A CA 1
ATOM 776 C C . PHE A 1 98 ? -0.574 1.750 16.812 1.00 81.88 98 PHE A C 1
ATOM 778 O O . PHE A 1 98 ? 0.120 2.756 16.951 1.00 81.88 98 PHE A O 1
ATOM 785 N N . PRO A 1 99 ? -0.047 0.518 16.757 1.00 85.00 99 PRO A N 1
ATOM 786 C CA . PRO A 1 99 ? 1.392 0.298 16.768 1.00 85.00 99 PRO A CA 1
ATOM 787 C C . PRO A 1 99 ? 2.020 0.692 15.426 1.00 85.00 99 PRO A C 1
ATOM 789 O O . PRO A 1 99 ? 1.608 0.196 14.377 1.00 85.00 99 PRO A O 1
ATOM 792 N N . ASP A 1 100 ? 3.053 1.532 15.476 1.00 84.44 100 ASP A N 1
ATOM 793 C CA . ASP A 1 100 ? 3.747 2.100 14.313 1.00 84.44 100 ASP A CA 1
ATOM 794 C C . ASP A 1 100 ? 4.183 1.039 13.293 1.00 84.44 100 ASP A C 1
ATOM 796 O O . ASP A 1 100 ? 3.950 1.184 12.094 1.00 84.44 100 ASP A O 1
ATOM 800 N N . GLU A 1 101 ? 4.766 -0.065 13.768 1.00 85.50 101 GLU A N 1
ATOM 801 C CA . GLU A 1 101 ? 5.245 -1.158 12.913 1.00 85.50 101 GLU A CA 1
ATOM 802 C C . GLU A 1 101 ? 4.118 -1.832 12.119 1.00 85.50 101 GLU A C 1
ATOM 804 O O . GLU A 1 101 ? 4.321 -2.201 10.964 1.00 85.50 101 GLU A O 1
ATOM 809 N N . ALA A 1 102 ? 2.911 -1.943 12.684 1.00 87.31 102 ALA A N 1
ATOM 810 C CA . ALA A 1 102 ? 1.780 -2.550 11.978 1.00 87.31 102 ALA A CA 1
ATOM 811 C C . ALA A 1 102 ? 1.204 -1.634 10.887 1.00 87.31 102 ALA A C 1
ATOM 813 O O . ALA A 1 102 ? 0.478 -2.107 10.015 1.00 87.31 102 ALA A O 1
ATOM 814 N N . LEU A 1 103 ? 1.520 -0.335 10.928 1.00 82.12 103 LEU A N 1
ATOM 815 C CA . LEU A 1 103 ? 1.048 0.657 9.962 1.00 82.12 103 LEU A CA 1
ATOM 816 C C . LEU A 1 103 ? 1.986 0.852 8.766 1.00 82.12 103 LEU A C 1
ATOM 818 O O . LEU A 1 103 ? 1.588 1.496 7.795 1.00 82.12 103 LEU A O 1
ATOM 822 N N . LYS A 1 104 ? 3.212 0.315 8.810 1.00 84.56 104 LYS A N 1
ATOM 823 C CA . LYS A 1 104 ? 4.167 0.392 7.695 1.00 84.56 104 LYS A CA 1
ATOM 824 C C . LYS A 1 104 ? 3.643 -0.380 6.490 1.00 84.56 104 LYS A C 1
ATOM 826 O O . LYS A 1 104 ? 3.343 -1.552 6.643 1.00 84.56 104 LYS A O 1
ATOM 831 N N . GLY A 1 105 ? 3.607 0.228 5.304 1.00 82.75 105 GLY A N 1
ATOM 832 C CA . GLY A 1 105 ? 3.095 -0.382 4.072 1.00 82.75 105 GLY A CA 1
ATOM 833 C C . GLY A 1 105 ? 1.659 0.031 3.738 1.00 82.75 105 GLY A C 1
ATOM 834 O O . GLY A 1 105 ? 1.137 1.019 4.259 1.00 82.75 105 GLY A O 1
ATOM 835 N N . LEU A 1 106 ? 1.025 -0.720 2.835 1.00 85.00 106 LEU A N 1
ATOM 836 C CA . LEU A 1 106 ? -0.378 -0.541 2.465 1.00 85.00 106 LEU A CA 1
ATOM 837 C C . LEU A 1 106 ? -1.243 -1.418 3.374 1.00 85.00 106 LEU A C 1
ATOM 839 O O . LEU A 1 106 ? -1.090 -2.635 3.388 1.00 85.00 106 LEU A O 1
ATOM 843 N N . ARG A 1 107 ? -2.090 -0.807 4.200 1.00 87.81 107 ARG A N 1
ATOM 844 C CA . ARG A 1 107 ? -2.788 -1.488 5.295 1.00 87.81 107 ARG A CA 1
ATOM 845 C C . ARG A 1 107 ? -4.273 -1.191 5.282 1.00 87.81 107 ARG A C 1
ATOM 847 O O . ARG A 1 107 ? -4.676 -0.050 5.048 1.00 87.81 107 ARG A O 1
ATOM 854 N N . LEU A 1 108 ? -5.071 -2.194 5.633 1.00 86.50 108 LEU A N 1
ATOM 855 C CA . LEU A 1 108 ? -6.467 -2.013 6.015 1.00 86.50 108 LEU A CA 1
ATOM 856 C C . LEU A 1 108 ? -6.593 -2.130 7.526 1.00 86.50 108 LEU A C 1
ATOM 858 O O . LEU A 1 108 ? -6.281 -3.158 8.118 1.00 86.50 108 LEU A O 1
ATOM 862 N N . ILE A 1 109 ? -7.100 -1.077 8.147 1.00 86.31 109 ILE A N 1
ATOM 863 C CA . ILE A 1 109 ? -7.416 -1.028 9.565 1.00 86.31 109 ILE A CA 1
ATOM 864 C C . ILE A 1 109 ? -8.924 -1.189 9.695 1.00 86.31 109 ILE A C 1
ATOM 866 O O . ILE A 1 109 ? -9.701 -0.367 9.205 1.00 86.31 109 ILE A O 1
ATOM 870 N N . VAL A 1 110 ? -9.337 -2.244 10.380 1.00 86.94 110 VAL A N 1
ATOM 871 C CA . VAL A 1 110 ? -10.728 -2.510 10.722 1.00 86.94 110 VAL A CA 1
ATOM 872 C C . VAL A 1 110 ? -10.888 -2.292 12.214 1.00 86.94 110 VAL A C 1
ATOM 874 O O . VAL A 1 110 ? -10.282 -2.988 13.027 1.00 86.94 110 VAL A O 1
ATOM 877 N N . VAL A 1 111 ? -11.715 -1.319 12.571 1.00 84.81 111 VAL A N 1
ATOM 878 C CA . VAL A 1 111 ? -12.075 -1.030 13.956 1.00 84.81 111 VAL A CA 1
ATOM 879 C C . VAL A 1 111 ? -13.522 -1.446 14.152 1.00 84.81 111 VAL A C 1
ATOM 881 O O . VAL A 1 111 ? -14.380 -1.104 13.342 1.00 84.81 111 VAL A O 1
ATOM 884 N N . SER A 1 112 ? -13.806 -2.197 15.206 1.00 86.88 112 SER A N 1
ATOM 885 C CA . SER A 1 112 ? -15.148 -2.675 15.523 1.00 86.88 112 SER A CA 1
ATOM 886 C C . SER A 1 112 ? -15.435 -2.596 17.017 1.00 86.88 112 SER A C 1
ATOM 888 O O . SER A 1 112 ? -14.541 -2.721 17.852 1.00 86.88 112 SER A O 1
ATOM 890 N N . SER A 1 113 ? -16.695 -2.370 17.357 1.00 84.31 113 SER A N 1
ATOM 891 C CA . SER A 1 113 ? -17.203 -2.325 18.725 1.00 84.31 113 SER A CA 1
ATOM 892 C C . SER A 1 113 ? -18.609 -2.925 18.775 1.00 84.31 113 SER A C 1
ATOM 894 O O . SER A 1 113 ? -19.104 -3.459 17.779 1.00 84.31 113 SER A O 1
ATOM 896 N N . GLN A 1 114 ? -19.281 -2.853 19.927 1.00 80.19 114 GLN A N 1
ATOM 897 C CA . GLN A 1 114 ? -20.674 -3.301 20.026 1.00 80.19 114 GLN A CA 1
ATOM 898 C C . GLN A 1 114 ? -21.625 -2.536 19.108 1.00 80.19 114 GLN A C 1
ATOM 900 O O . GLN A 1 114 ? -22.668 -3.070 18.731 1.00 80.19 114 GLN A O 1
ATOM 905 N N . SER A 1 115 ? -21.300 -1.284 18.802 1.00 71.56 115 SER A N 1
ATOM 906 C CA . SER A 1 115 ? -22.210 -0.371 18.124 1.00 71.56 115 SER A CA 1
ATOM 907 C C . SER A 1 115 ? -21.908 -0.197 16.632 1.00 71.56 115 SER A C 1
ATOM 909 O O . SER A 1 115 ? -22.751 0.333 15.909 1.00 71.56 115 SER A O 1
ATOM 911 N N . GLY A 1 116 ? -20.778 -0.708 16.130 1.00 77.00 116 GLY A N 1
ATOM 912 C CA . GLY A 1 116 ? -20.522 -0.757 14.691 1.00 77.00 116 GLY A CA 1
ATOM 913 C C . GLY A 1 116 ? -19.099 -1.138 14.296 1.00 77.00 116 GLY A C 1
ATOM 914 O O . GLY A 1 116 ? -18.290 -1.572 15.113 1.00 77.00 116 GLY A O 1
ATOM 915 N N . SER A 1 117 ? -18.798 -0.957 13.010 1.00 79.62 117 SER A N 1
ATOM 916 C CA . SER A 1 117 ? -17.473 -1.174 12.429 1.00 79.62 117 SER A CA 1
ATOM 917 C C . SER A 1 117 ? -17.111 -0.066 11.448 1.00 79.62 117 SER A C 1
ATOM 919 O O . SER A 1 117 ? -17.976 0.412 10.714 1.00 79.62 117 SER A O 1
ATOM 921 N N . ALA A 1 118 ? -15.832 0.280 11.374 1.00 75.25 118 ALA A N 1
ATOM 922 C CA . ALA A 1 118 ? -15.280 1.213 10.405 1.00 75.25 118 ALA A CA 1
ATOM 923 C C . ALA A 1 118 ? -14.010 0.632 9.781 1.00 75.25 118 ALA A C 1
ATOM 925 O O . ALA A 1 118 ? -13.242 -0.072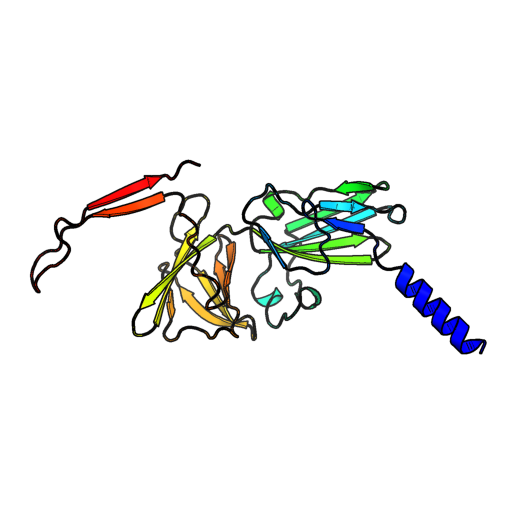 10.441 1.00 75.25 118 ALA A O 1
ATOM 926 N N . LYS A 1 119 ? -13.794 0.960 8.508 1.00 76.44 119 LYS A N 1
ATOM 927 C CA . LYS A 1 119 ? -12.589 0.620 7.756 1.00 76.44 119 LYS A CA 1
ATOM 928 C C . LYS A 1 119 ? -11.812 1.899 7.440 1.00 76.44 119 LYS A C 1
ATOM 930 O O . LYS A 1 119 ? -12.409 2.902 7.045 1.00 76.44 119 LYS A O 1
ATOM 935 N N . LEU A 1 120 ? -10.496 1.842 7.579 1.00 77.81 120 LEU A N 1
ATOM 936 C CA . LEU A 1 120 ? -9.552 2.872 7.158 1.00 77.81 120 LEU A CA 1
ATOM 937 C C . LEU A 1 120 ? -8.452 2.199 6.338 1.00 77.81 120 LEU A C 1
ATOM 939 O O . LEU A 1 120 ? -7.914 1.186 6.770 1.00 77.81 120 LEU A O 1
ATOM 943 N N . MET A 1 121 ? -8.102 2.764 5.185 1.00 77.44 121 MET A N 1
ATOM 944 C CA . MET A 1 121 ? -6.952 2.303 4.410 1.00 77.44 121 MET A CA 1
ATOM 945 C C . MET A 1 121 ? -5.811 3.299 4.579 1.00 77.44 121 MET A C 1
ATOM 947 O O . MET A 1 121 ? -6.008 4.493 4.352 1.00 77.44 121 MET A O 1
ATOM 951 N N . THR A 1 122 ? -4.636 2.822 4.983 1.00 77.06 122 THR A N 1
ATOM 952 C CA . THR A 1 122 ? -3.437 3.651 5.144 1.00 77.06 122 THR A CA 1
ATOM 953 C C . THR A 1 122 ? -2.331 3.187 4.213 1.00 77.06 122 THR A C 1
ATOM 955 O O . THR A 1 122 ? -2.108 1.990 4.075 1.00 77.06 122 THR A O 1
ATOM 958 N N . SER A 1 123 ? -1.598 4.123 3.619 1.00 76.75 123 SER A N 1
ATOM 959 C CA . SER A 1 123 ? -0.402 3.837 2.825 1.00 76.75 123 SER A CA 1
ATOM 960 C C . SER A 1 123 ? 0.801 4.548 3.435 1.00 76.75 123 SER A C 1
ATOM 962 O O . SER A 1 123 ? 1.032 5.721 3.142 1.00 76.75 123 SER A O 1
ATOM 964 N N . TYR A 1 124 ? 1.570 3.852 4.274 1.00 77.62 124 TYR A N 1
ATOM 965 C CA . TYR A 1 124 ? 2.894 4.306 4.694 1.00 77.62 124 TYR A CA 1
ATOM 966 C C . TYR 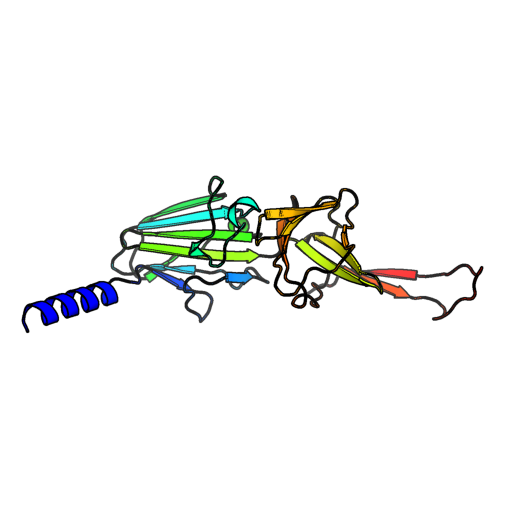A 1 124 ? 3.934 3.761 3.720 1.00 77.62 124 TYR A C 1
ATOM 968 O O . TYR A 1 124 ? 4.298 2.584 3.772 1.00 77.62 124 TYR A O 1
ATOM 976 N N . ARG A 1 125 ? 4.401 4.608 2.799 1.00 75.88 125 ARG A N 1
ATOM 977 C CA . ARG A 1 125 ? 5.314 4.174 1.736 1.00 75.88 125 ARG A CA 1
ATOM 978 C C . ARG A 1 125 ? 6.648 3.715 2.331 1.00 75.88 125 ARG A C 1
ATOM 980 O O . ARG A 1 125 ? 7.410 4.534 2.840 1.00 75.88 125 ARG A O 1
ATOM 987 N N . MET A 1 126 ? 6.916 2.413 2.236 1.00 80.62 126 MET A N 1
ATOM 988 C CA . MET A 1 126 ? 8.228 1.797 2.496 1.00 80.62 126 MET A CA 1
ATOM 989 C C . MET A 1 126 ? 9.084 1.712 1.230 1.00 80.62 126 MET A C 1
ATOM 991 O O . MET A 1 126 ? 10.294 1.520 1.302 1.00 80.62 126 MET A O 1
ATOM 995 N N . VAL A 1 127 ? 8.452 1.900 0.072 1.00 83.19 127 VAL A N 1
ATOM 996 C CA . VAL A 1 127 ? 9.064 1.815 -1.248 1.00 83.19 127 VAL A CA 1
ATOM 997 C C . VAL A 1 127 ? 8.862 3.147 -1.968 1.00 83.19 127 VAL A C 1
ATOM 999 O O . VAL A 1 127 ? 7.771 3.723 -1.936 1.00 83.19 127 VAL A O 1
ATOM 1002 N N . GLY A 1 128 ? 9.924 3.648 -2.591 1.00 80.19 128 GLY A N 1
ATOM 1003 C CA . GLY A 1 128 ? 9.892 4.748 -3.547 1.00 80.19 128 GLY A CA 1
ATOM 1004 C C . GLY A 1 128 ? 9.837 4.221 -4.979 1.00 80.19 128 GLY A C 1
ATOM 1005 O O . GLY A 1 128 ? 10.322 3.127 -5.264 1.00 80.19 128 GLY A O 1
ATOM 1006 N N . ALA A 1 129 ? 9.245 5.004 -5.876 1.00 80.94 129 ALA A N 1
ATOM 1007 C CA . ALA A 1 129 ? 9.143 4.698 -7.298 1.00 80.94 129 ALA A CA 1
ATOM 1008 C C . ALA A 1 129 ? 9.693 5.854 -8.135 1.00 80.94 129 ALA A C 1
ATOM 1010 O O . ALA A 1 129 ? 9.435 7.020 -7.838 1.00 80.94 129 ALA A O 1
ATOM 1011 N N . GLN A 1 130 ? 10.422 5.523 -9.198 1.00 79.06 130 GLN A N 1
ATOM 1012 C CA . GLN A 1 130 ? 10.893 6.461 -10.214 1.00 79.06 130 GLN A CA 1
ATOM 1013 C C . GLN A 1 130 ? 10.402 5.966 -11.557 1.00 79.06 130 GLN A C 1
ATOM 1015 O O . GLN A 1 130 ? 10.720 4.849 -11.970 1.00 79.06 130 GLN A O 1
ATOM 1020 N N . LEU A 1 131 ? 9.647 6.829 -12.223 1.00 78.69 131 LEU A N 1
ATOM 1021 C CA . LEU A 1 131 ? 9.193 6.631 -13.582 1.00 78.69 131 LEU A CA 1
ATOM 1022 C C . LEU A 1 131 ? 10.019 7.532 -14.503 1.00 78.69 131 LEU A C 1
ATOM 1024 O O . LEU A 1 131 ? 10.054 8.747 -14.324 1.00 78.69 131 LEU A O 1
ATOM 1028 N N . LEU A 1 132 ? 10.694 6.938 -15.479 1.00 77.44 132 LEU A N 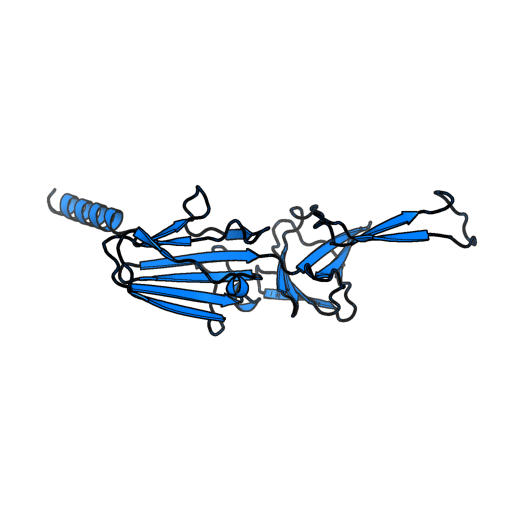1
ATOM 1029 C CA . LEU A 1 132 ? 11.423 7.651 -16.519 1.00 77.44 132 LEU A CA 1
ATOM 1030 C C . LEU A 1 132 ? 10.665 7.498 -17.837 1.00 77.44 132 LEU A C 1
ATOM 1032 O O . LEU A 1 132 ? 10.711 6.435 -18.455 1.00 77.44 132 LEU A O 1
ATOM 1036 N N . ALA A 1 133 ? 9.968 8.549 -18.263 1.00 74.88 133 ALA A N 1
ATOM 1037 C CA . ALA A 1 133 ? 9.303 8.575 -19.561 1.00 74.88 133 ALA A CA 1
ATOM 1038 C C . ALA A 1 133 ? 10.318 8.750 -20.708 1.00 74.88 133 ALA A C 1
ATOM 1040 O O . ALA A 1 133 ? 11.301 9.482 -20.580 1.00 74.88 133 ALA A O 1
ATOM 1041 N N . HIS A 1 134 ? 10.063 8.101 -21.843 1.00 74.50 134 HIS A N 1
ATOM 1042 C CA . HIS A 1 134 ? 10.790 8.276 -23.102 1.00 74.50 134 HIS A CA 1
ATOM 1043 C C . HIS A 1 134 ? 9.810 8.251 -24.288 1.00 74.50 134 HIS A C 1
ATOM 1045 O O . HIS A 1 134 ? 8.628 7.976 -24.115 1.00 74.50 134 HIS A O 1
ATOM 1051 N N . GLU A 1 135 ? 10.289 8.528 -25.506 1.00 67.44 135 GLU A N 1
ATOM 1052 C CA . GLU A 1 135 ? 9.433 8.766 -26.690 1.00 67.44 135 GLU A CA 1
ATOM 1053 C C . GLU A 1 135 ? 8.405 7.659 -26.990 1.00 67.44 135 GLU A C 1
ATOM 1055 O O . GLU A 1 135 ? 7.350 7.941 -27.547 1.00 67.44 135 GLU A O 1
ATOM 1060 N N . ASN A 1 136 ? 8.694 6.418 -26.587 1.00 69.88 136 ASN A N 1
ATOM 1061 C CA . ASN A 1 136 ? 7.891 5.231 -26.892 1.00 69.88 136 ASN A CA 1
ATOM 1062 C C . ASN A 1 136 ? 7.374 4.498 -25.640 1.00 69.88 136 ASN A C 1
ATOM 1064 O O . ASN A 1 136 ? 6.977 3.345 -25.755 1.00 69.88 136 ASN A O 1
ATOM 1068 N N . GLY A 1 137 ? 7.434 5.096 -24.445 1.00 74.69 137 GLY A N 1
ATOM 1069 C CA . GLY A 1 137 ? 7.027 4.400 -23.221 1.00 74.69 137 GLY A CA 1
ATOM 1070 C C . GLY A 1 137 ? 7.608 4.991 -21.943 1.00 74.69 137 GLY A C 1
ATOM 1071 O O . GLY A 1 137 ? 7.925 6.180 -21.868 1.00 74.69 137 GLY A O 1
ATOM 1072 N N . ALA A 1 138 ? 7.740 4.155 -20.915 1.00 81.19 138 ALA A N 1
ATOM 1073 C CA . ALA A 1 138 ? 8.378 4.546 -19.666 1.00 81.19 138 ALA A CA 1
ATOM 1074 C C . ALA A 1 138 ? 9.069 3.373 -18.976 1.00 81.19 138 ALA A C 1
ATOM 1076 O O . ALA A 1 138 ? 8.726 2.214 -19.187 1.00 81.19 138 ALA A O 1
ATOM 1077 N N . MET A 1 139 ? 10.018 3.685 -18.100 1.00 86.25 139 MET A N 1
ATOM 1078 C CA . MET A 1 139 ? 10.689 2.708 -17.248 1.00 86.25 139 MET A CA 1
ATOM 1079 C C . MET A 1 139 ? 10.374 2.995 -15.787 1.00 86.25 139 MET A C 1
ATOM 1081 O O . MET A 1 139 ? 10.526 4.129 -15.341 1.00 86.25 139 MET A O 1
ATOM 1085 N N . LEU A 1 140 ? 9.967 1.975 -15.040 1.00 87.50 140 LEU A N 1
ATOM 1086 C CA . LEU A 1 140 ? 9.746 2.036 -13.603 1.00 87.50 140 LEU A CA 1
ATOM 1087 C C . LEU A 1 140 ? 10.869 1.318 -12.867 1.00 87.50 140 LEU A C 1
ATOM 1089 O O . LEU A 1 140 ? 11.212 0.175 -13.177 1.00 87.50 140 LEU A O 1
ATOM 1093 N N . ARG A 1 141 ? 11.387 1.984 -11.842 1.00 89.06 141 ARG A N 1
ATOM 1094 C CA . ARG A 1 141 ? 12.334 1.427 -10.883 1.00 89.06 141 ARG A CA 1
ATOM 1095 C C . ARG A 1 141 ? 11.881 1.734 -9.467 1.00 89.06 141 ARG A C 1
ATOM 1097 O O . ARG A 1 141 ? 11.347 2.812 -9.211 1.00 89.06 141 ARG A O 1
ATOM 1104 N N . LEU A 1 142 ? 12.124 0.795 -8.558 1.00 88.69 142 LEU A N 1
ATOM 1105 C CA . LEU A 1 142 ? 11.785 0.924 -7.146 1.00 88.69 142 LEU A CA 1
ATOM 1106 C C . LEU A 1 142 ? 13.041 0.938 -6.272 1.00 88.69 142 LEU A C 1
ATOM 1108 O O . LEU A 1 142 ? 14.032 0.280 -6.599 1.00 88.69 142 LEU A O 1
ATOM 1112 N N . TRP A 1 143 ? 12.984 1.639 -5.144 1.00 87.69 143 TRP A N 1
ATOM 1113 C CA . TRP A 1 143 ? 13.993 1.573 -4.081 1.00 87.69 143 TRP A CA 1
ATOM 1114 C C . TRP A 1 143 ? 13.331 1.540 -2.710 1.00 87.69 143 TRP A C 1
ATOM 1116 O O . TRP A 1 143 ? 12.204 2.011 -2.544 1.00 87.69 143 TRP A O 1
ATOM 1126 N N . LYS A 1 144 ? 14.032 1.006 -1.715 1.00 87.44 144 LYS A N 1
ATOM 1127 C CA . LYS A 1 144 ? 13.540 1.006 -0.339 1.00 87.44 144 LYS A CA 1
ATOM 1128 C C . LYS A 1 144 ? 13.775 2.360 0.318 1.00 87.44 144 LYS A C 1
ATOM 1130 O O . LYS A 1 144 ? 14.786 3.019 0.083 1.00 87.44 144 LYS A O 1
ATOM 1135 N N . LYS A 1 145 ? 12.833 2.795 1.149 1.00 78.81 145 LYS A N 1
ATOM 1136 C CA . LYS A 1 145 ? 12.892 4.096 1.830 1.00 78.81 145 LYS A CA 1
ATOM 1137 C C . LYS A 1 145 ? 13.985 4.167 2.902 1.00 78.81 145 LYS A C 1
ATOM 1139 O O . LYS A 1 145 ? 14.482 5.253 3.180 1.00 78.81 145 LYS A O 1
ATOM 1144 N N . ASP A 1 146 ? 14.317 3.048 3.532 1.00 80.81 146 ASP A N 1
ATOM 1145 C CA . ASP A 1 146 ? 15.238 2.961 4.668 1.00 80.81 146 ASP A CA 1
ATOM 1146 C C . ASP A 1 146 ? 16.716 2.978 4.254 1.00 80.81 146 ASP A C 1
ATOM 1148 O O . ASP A 1 146 ? 17.515 3.691 4.866 1.00 80.81 146 ASP A O 1
ATOM 1152 N N . ASP A 1 147 ? 17.069 2.223 3.213 1.00 82.75 147 ASP A N 1
ATOM 1153 C CA . ASP A 1 147 ? 18.450 2.022 2.766 1.00 82.75 147 ASP A CA 1
ATOM 1154 C C . ASP A 1 147 ? 18.737 2.534 1.342 1.00 82.75 147 ASP A C 1
ATOM 1156 O O . ASP A 1 147 ? 19.877 2.458 0.887 1.00 82.75 147 ASP A O 1
ATOM 1160 N N . SER A 1 148 ? 17.731 3.073 0.643 1.00 81.19 148 SER A N 1
ATOM 1161 C CA . SER A 1 148 ? 17.805 3.539 -0.754 1.00 81.19 148 SER A CA 1
ATOM 1162 C C . SER A 1 148 ? 18.264 2.481 -1.767 1.00 81.19 148 SER A C 1
ATOM 1164 O O . SER A 1 148 ? 18.515 2.812 -2.929 1.00 81.19 148 SER A O 1
ATOM 1166 N N . ASN A 1 149 ? 18.348 1.204 -1.383 1.00 86.56 149 ASN A N 1
ATOM 1167 C CA . ASN A 1 149 ? 18.735 0.141 -2.298 1.00 86.56 149 ASN A CA 1
ATOM 1168 C C . ASN A 1 149 ? 17.610 -0.144 -3.285 1.00 86.56 149 ASN A C 1
ATOM 1170 O O . ASN A 1 149 ? 16.424 -0.140 -2.943 1.00 86.56 149 ASN A O 1
ATOM 1174 N N . PHE A 1 150 ? 17.996 -0.444 -4.522 1.00 89.94 150 PHE A N 1
ATOM 1175 C CA . PHE A 1 150 ? 17.045 -0.823 -5.554 1.00 89.94 150 PHE A CA 1
ATOM 1176 C C . PHE A 1 150 ? 16.393 -2.169 -5.243 1.00 89.94 150 PHE A C 1
ATOM 1178 O O . PHE A 1 150 ? 17.048 -3.108 -4.793 1.00 89.94 150 PHE A O 1
ATOM 1185 N N . ILE A 1 151 ? 15.098 -2.261 -5.528 1.00 92.25 151 ILE A N 1
ATOM 1186 C CA . ILE A 1 151 ? 14.329 -3.495 -5.379 1.00 92.25 151 ILE A CA 1
ATOM 1187 C C . ILE A 1 151 ? 14.339 -4.218 -6.719 1.00 92.25 151 ILE A C 1
ATOM 1189 O O . ILE A 1 151 ? 13.839 -3.700 -7.715 1.00 92.25 151 ILE A O 1
ATOM 1193 N N . GLU A 1 152 ? 14.907 -5.421 -6.740 1.00 94.19 152 GLU A N 1
ATOM 1194 C CA . GLU A 1 152 ? 15.057 -6.210 -7.967 1.00 94.19 152 GLU A CA 1
ATOM 1195 C C . GLU A 1 152 ? 13.756 -6.885 -8.408 1.00 94.19 152 GLU A C 1
ATOM 1197 O O . GLU A 1 152 ? 13.513 -7.051 -9.602 1.00 94.19 152 GLU A O 1
ATOM 1202 N N . ARG A 1 153 ? 12.922 -7.288 -7.443 1.00 95.69 153 ARG A N 1
ATOM 1203 C CA . ARG A 1 153 ? 11.734 -8.109 -7.685 1.00 95.69 153 ARG A CA 1
ATOM 1204 C C . ARG A 1 153 ? 10.469 -7.380 -7.275 1.00 95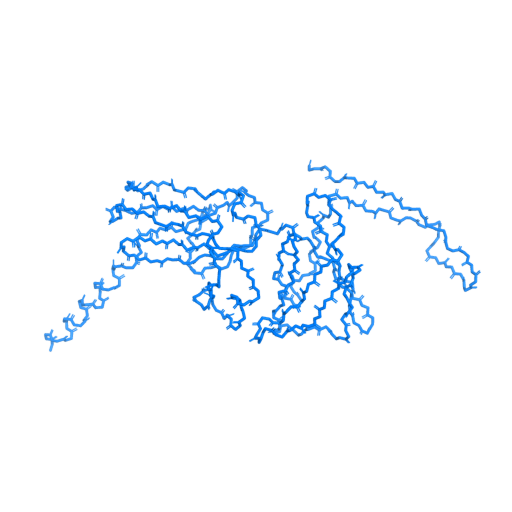.69 153 ARG A C 1
ATOM 1206 O O . ARG A 1 153 ? 10.243 -7.142 -6.090 1.00 95.69 153 ARG A O 1
ATOM 1213 N N . PHE A 1 154 ? 9.633 -7.074 -8.256 1.00 94.81 154 PHE A N 1
ATOM 1214 C CA . PHE A 1 154 ? 8.301 -6.524 -8.036 1.00 94.81 154 PHE A CA 1
ATOM 1215 C C . PHE A 1 154 ? 7.348 -6.915 -9.167 1.00 94.81 154 PHE A C 1
ATOM 1217 O O . PHE A 1 154 ? 7.771 -7.301 -10.261 1.00 94.81 154 PHE A O 1
ATOM 1224 N N . ALA A 1 155 ? 6.054 -6.837 -8.878 1.00 94.69 155 ALA A N 1
ATOM 1225 C CA . ALA A 1 155 ? 4.965 -7.128 -9.797 1.00 94.69 155 ALA A CA 1
ATOM 1226 C C . ALA A 1 155 ? 4.026 -5.924 -9.906 1.00 94.69 155 ALA A C 1
ATOM 1228 O O . ALA A 1 155 ? 3.864 -5.172 -8.944 1.00 94.69 155 ALA A O 1
ATOM 1229 N N . LEU A 1 156 ? 3.431 -5.743 -11.082 1.00 92.62 156 LEU A N 1
ATOM 1230 C CA . LEU A 1 156 ? 2.457 -4.695 -11.357 1.00 92.62 156 LEU A CA 1
ATOM 1231 C C . LEU A 1 156 ? 1.117 -5.337 -11.688 1.00 92.62 156 LEU A C 1
ATOM 1233 O O . LEU A 1 156 ? 1.043 -6.155 -12.605 1.00 92.62 156 LEU A O 1
ATOM 1237 N N . TYR A 1 157 ? 0.071 -4.918 -10.989 1.00 90.69 157 TYR A N 1
ATOM 1238 C CA . TYR A 1 157 ? -1.290 -5.402 -11.179 1.00 90.69 157 TYR A CA 1
ATOM 1239 C C . TYR A 1 157 ? -2.218 -4.238 -11.493 1.00 90.69 157 TYR A C 1
ATOM 1241 O O . TYR A 1 157 ? -2.181 -3.212 -10.809 1.00 90.69 157 TYR A O 1
ATOM 1249 N N . ARG A 1 158 ? -3.067 -4.380 -12.509 1.00 87.44 158 ARG A N 1
ATOM 1250 C CA . ARG A 1 158 ? -4.151 -3.429 -12.745 1.00 87.44 158 ARG A CA 1
ATOM 1251 C C . ARG A 1 158 ? -5.255 -3.714 -11.734 1.00 87.44 158 ARG A C 1
ATOM 1253 O O . ARG A 1 158 ? -5.831 -4.791 -11.725 1.00 87.44 158 ARG A O 1
ATOM 1260 N N . LEU A 1 159 ? -5.589 -2.739 -10.896 1.00 84.44 159 LEU A N 1
ATOM 1261 C CA . LEU A 1 159 ? -6.552 -2.950 -9.808 1.00 84.44 159 LEU A CA 1
ATOM 1262 C C . LEU A 1 159 ? -7.985 -3.154 -10.286 1.00 84.44 159 LEU A C 1
ATOM 1264 O O . LEU A 1 159 ? -8.797 -3.721 -9.569 1.00 84.44 159 LEU A O 1
ATOM 1268 N N . LYS A 1 160 ? -8.322 -2.681 -11.485 1.00 83.44 160 LYS A N 1
ATOM 1269 C CA . LYS A 1 160 ? -9.676 -2.807 -12.031 1.00 83.44 160 LYS A CA 1
ATOM 1270 C C . LYS A 1 160 ? -10.119 -4.267 -12.176 1.00 83.44 160 LYS A C 1
ATOM 1272 O O . LYS A 1 160 ? -11.294 -4.563 -11.980 1.00 83.44 160 LYS A O 1
ATOM 1277 N N . ASP A 1 161 ? -9.198 -5.141 -12.561 1.00 86.19 161 ASP A N 1
ATOM 1278 C CA . ASP A 1 161 ? -9.463 -6.525 -12.967 1.00 86.19 161 ASP A CA 1
ATOM 1279 C C . ASP A 1 161 ? -8.465 -7.541 -12.383 1.00 86.19 161 ASP A C 1
ATOM 1281 O O . ASP A 1 161 ? -8.651 -8.741 -12.576 1.00 86.19 161 ASP A O 1
ATOM 1285 N N . GLY A 1 162 ? -7.438 -7.084 -11.661 1.00 86.44 162 GLY A N 1
ATOM 1286 C CA . GLY A 1 162 ? -6.374 -7.921 -11.105 1.00 86.44 162 GLY A CA 1
ATOM 1287 C C . GLY A 1 162 ? -5.362 -8.383 -12.151 1.00 86.44 162 GLY A C 1
ATOM 1288 O O . GLY A 1 162 ? -4.526 -9.244 -11.870 1.00 86.44 162 GLY A O 1
ATOM 1289 N N . GLU A 1 163 ? -5.414 -7.850 -13.378 1.00 90.62 163 GLU A N 1
ATOM 1290 C CA . GLU A 1 163 ? -4.529 -8.296 -14.450 1.00 90.62 163 GLU A CA 1
ATOM 1291 C C . GLU A 1 163 ? -3.068 -8.014 -14.086 1.00 90.62 163 GLU A C 1
ATOM 1293 O O . GLU A 1 163 ? -2.678 -6.876 -13.810 1.00 90.62 163 GLU A O 1
ATOM 1298 N N . LEU A 1 164 ? -2.234 -9.055 -14.136 1.00 92.19 164 LEU A N 1
ATOM 1299 C CA . LEU A 1 164 ? -0.790 -8.908 -14.038 1.00 92.19 164 LEU A CA 1
ATOM 1300 C C . LEU A 1 164 ? -0.268 -8.201 -15.295 1.00 92.19 164 LEU A C 1
ATOM 1302 O O . LEU A 1 164 ? -0.138 -8.814 -16.352 1.00 92.19 164 LEU A O 1
ATOM 1306 N N . ILE A 1 165 ? 0.102 -6.932 -15.146 1.00 90.50 165 ILE A N 1
ATOM 1307 C CA . ILE A 1 165 ? 0.737 -6.125 -16.195 1.00 90.50 165 ILE A CA 1
ATOM 1308 C C . ILE A 1 165 ? 2.147 -6.655 -16.467 1.00 90.50 165 ILE A C 1
ATOM 1310 O O . ILE A 1 165 ? 2.588 -6.731 -17.611 1.00 90.50 165 ILE A O 1
ATOM 1314 N N . GLY A 1 166 ? 2.861 -7.050 -15.411 1.00 91.25 166 GLY A N 1
ATOM 1315 C CA . GLY A 1 166 ? 4.141 -7.726 -15.556 1.00 91.25 166 GLY A CA 1
ATOM 1316 C C . GLY A 1 166 ? 4.937 -7.849 -14.265 1.00 91.25 166 GLY A C 1
ATOM 1317 O O . GLY A 1 166 ? 4.510 -7.426 -13.189 1.00 91.25 166 GLY A O 1
ATOM 1318 N N . ARG A 1 167 ? 6.103 -8.488 -14.379 1.00 94.62 167 ARG A N 1
ATOM 1319 C CA . ARG A 1 167 ? 7.031 -8.755 -13.274 1.00 94.62 167 ARG A CA 1
ATOM 1320 C C . ARG A 1 167 ? 8.445 -8.410 -13.696 1.00 94.62 167 ARG A C 1
ATOM 1322 O O . ARG A 1 167 ? 8.794 -8.544 -14.866 1.00 94.62 167 ARG A O 1
ATOM 1329 N N . THR A 1 168 ? 9.259 -8.019 -12.731 1.00 93.25 168 THR A N 1
ATOM 1330 C CA . THR A 1 168 ? 10.697 -7.850 -12.924 1.00 93.25 168 THR A CA 1
ATOM 1331 C C . THR A 1 168 ? 11.475 -8.734 -11.959 1.00 93.25 168 THR A C 1
ATOM 1333 O O . THR A 1 168 ? 11.022 -9.015 -10.849 1.00 93.25 168 THR A O 1
ATOM 1336 N N . GLU A 1 169 ? 12.646 -9.174 -12.411 1.00 90.31 169 GLU A N 1
ATOM 1337 C CA . GLU A 1 169 ? 13.659 -9.847 -11.592 1.00 90.31 169 GLU A CA 1
ATOM 1338 C C . GLU A 1 169 ? 14.995 -9.088 -11.574 1.00 90.31 169 GLU A C 1
ATOM 1340 O O . GLU A 1 169 ? 15.942 -9.519 -10.924 1.00 90.31 169 GLU A O 1
ATOM 1345 N N . ASN A 1 170 ? 15.084 -7.966 -12.294 1.00 89.00 170 ASN A N 1
ATOM 1346 C CA . ASN A 1 170 ? 16.295 -7.162 -12.474 1.00 89.00 170 ASN A CA 1
ATOM 1347 C C . ASN A 1 170 ? 16.112 -5.699 -12.027 1.00 89.00 170 ASN A C 1
ATOM 1349 O O . ASN A 1 170 ? 16.976 -4.856 -12.271 1.00 89.00 170 ASN A O 1
ATOM 1353 N N . GLY A 1 171 ? 14.985 -5.388 -11.385 1.00 87.81 171 GLY A N 1
ATOM 1354 C CA . GLY A 1 171 ? 14.694 -4.099 -10.766 1.00 87.81 171 GLY A CA 1
ATOM 1355 C C . GLY A 1 171 ? 14.282 -2.986 -11.715 1.00 87.81 171 GLY A C 1
ATOM 1356 O O . GLY A 1 171 ? 14.172 -1.842 -11.277 1.00 87.81 171 GLY A O 1
ATOM 1357 N N . VAL A 1 172 ? 14.051 -3.286 -12.993 1.00 91.69 172 VAL A N 1
ATOM 1358 C CA . VAL A 1 172 ? 13.508 -2.324 -13.958 1.00 91.69 172 VAL A CA 1
ATOM 1359 C C . VAL A 1 172 ? 12.348 -2.969 -14.700 1.00 91.69 172 VAL A C 1
ATOM 1361 O O . VAL A 1 172 ? 12.474 -4.069 -15.238 1.00 91.69 172 VAL A O 1
ATOM 1364 N N . PHE A 1 173 ? 11.221 -2.267 -14.738 1.00 91.56 173 PHE A N 1
ATOM 1365 C CA . PHE A 1 173 ? 10.071 -2.626 -15.554 1.00 91.56 173 PHE A C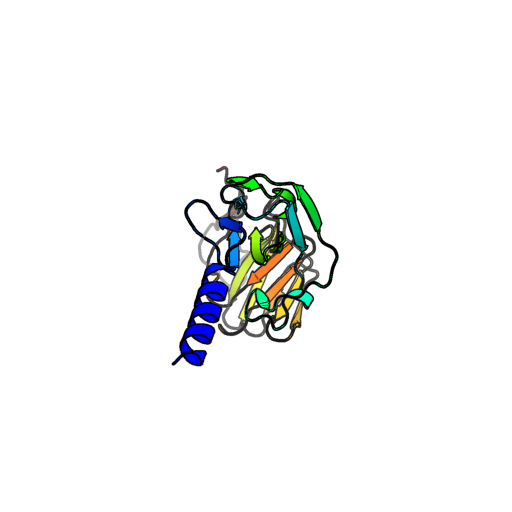A 1
ATOM 1366 C C . PHE A 1 173 ? 9.926 -1.620 -16.692 1.00 91.56 173 PHE A C 1
ATOM 1368 O O . PHE A 1 173 ? 9.961 -0.416 -16.448 1.00 91.56 173 PHE A O 1
ATOM 1375 N N . VAL A 1 174 ? 9.782 -2.095 -17.927 1.00 89.75 174 VAL A N 1
ATOM 1376 C CA . VAL A 1 174 ? 9.593 -1.237 -19.103 1.00 89.75 174 VAL A CA 1
ATOM 1377 C C . VAL A 1 174 ? 8.146 -1.365 -19.553 1.00 89.75 174 VAL A C 1
ATOM 1379 O O . VAL A 1 174 ? 7.665 -2.468 -19.791 1.00 89.75 174 VAL A O 1
ATOM 1382 N N . PHE A 1 175 ? 7.457 -0.235 -19.645 1.00 85.06 175 PHE A N 1
ATOM 1383 C CA . PHE A 1 175 ? 6.109 -0.154 -20.181 1.00 85.06 175 PHE A CA 1
ATOM 1384 C C . PHE A 1 175 ? 6.163 -0.043 -21.704 1.00 85.06 175 PHE A C 1
ATOM 1386 O O . PHE A 1 175 ? 6.699 0.936 -22.227 1.00 85.06 175 PHE A O 1
ATOM 1393 N N . ASP A 1 176 ? 5.532 -0.994 -22.394 1.00 74.25 176 ASP A N 1
ATOM 1394 C CA . ASP A 1 176 ? 5.290 -0.915 -23.843 1.00 74.25 176 ASP A CA 1
ATOM 1395 C C . ASP A 1 176 ? 4.263 0.178 -24.193 1.00 74.25 176 ASP A C 1
ATOM 1397 O O . ASP A 1 176 ? 4.265 0.733 -25.289 1.00 74.25 176 ASP A O 1
ATOM 1401 N N . TYR A 1 177 ? 3.379 0.498 -23.244 1.00 71.00 177 TYR A N 1
ATOM 1402 C CA . TYR A 1 177 ? 2.443 1.615 -23.290 1.00 71.00 177 TYR A CA 1
ATOM 1403 C C . TYR A 1 177 ? 2.201 2.128 -21.867 1.00 71.00 177 TYR A C 1
ATOM 1405 O O . TYR A 1 177 ? 2.104 1.346 -20.919 1.00 71.00 177 TYR A O 1
ATOM 1413 N N . LEU A 1 178 ? 2.117 3.449 -21.699 1.00 70.81 178 LEU A N 1
ATOM 1414 C CA . LEU A 1 178 ? 1.762 4.036 -20.408 1.00 70.81 178 LEU A CA 1
ATOM 1415 C C . LEU A 1 178 ? 0.287 3.726 -20.097 1.00 70.81 178 LEU A C 1
ATOM 1417 O O . LEU A 1 178 ? -0.557 3.953 -20.971 1.00 70.81 178 LEU A O 1
ATOM 1421 N N . PRO A 1 179 ? -0.047 3.227 -18.890 1.00 66.62 179 PRO A N 1
ATOM 1422 C CA . PRO A 1 179 ? -1.439 3.022 -18.510 1.00 66.62 179 PRO A CA 1
ATOM 1423 C C . PRO A 1 179 ? -2.192 4.358 -18.506 1.00 66.62 179 PRO A C 1
ATOM 1425 O O . PRO A 1 179 ? -1.597 5.425 -18.317 1.00 66.62 179 PRO A O 1
ATOM 1428 N N . THR A 1 180 ? -3.497 4.311 -18.758 1.00 67.25 180 THR A N 1
ATOM 1429 C CA . THR A 1 180 ? -4.320 5.524 -18.849 1.00 67.25 180 THR A CA 1
ATOM 1430 C C . THR A 1 180 ? -4.664 6.057 -17.457 1.00 67.25 180 THR A C 1
ATOM 1432 O O . THR A 1 180 ? -4.557 5.334 -16.474 1.00 67.25 180 THR A O 1
ATOM 1435 N N . VAL A 1 181 ? -5.086 7.322 -17.343 1.00 61.81 181 VAL A N 1
ATOM 1436 C CA . VAL A 1 181 ? -5.444 7.949 -16.046 1.00 61.81 181 VAL A CA 1
ATOM 1437 C C . VAL A 1 181 ? -6.545 7.170 -15.304 1.00 61.81 181 VAL A C 1
ATOM 1439 O O . VAL A 1 181 ? -6.621 7.213 -14.079 1.00 61.81 181 VAL A O 1
ATOM 1442 N N . ASP A 1 182 ? -7.357 6.406 -16.038 1.00 61.56 182 ASP A N 1
ATOM 1443 C CA . ASP A 1 182 ? -8.423 5.568 -15.485 1.00 61.56 182 ASP A CA 1
ATOM 1444 C C . ASP A 1 182 ? -7.911 4.245 -14.871 1.00 61.56 182 ASP A C 1
ATOM 1446 O O . ASP A 1 182 ? -8.678 3.524 -14.227 1.00 61.56 182 ASP A O 1
ATOM 1450 N N . ASP A 1 183 ? -6.624 3.918 -15.033 1.00 70.19 183 ASP A N 1
ATOM 1451 C CA . ASP A 1 183 ? -6.016 2.674 -14.562 1.00 70.19 183 ASP A CA 1
ATOM 1452 C C . ASP A 1 183 ? -5.204 2.903 -13.279 1.00 70.19 183 ASP A C 1
ATOM 1454 O O . ASP A 1 183 ? -4.070 3.377 -13.309 1.00 70.19 183 ASP A O 1
ATOM 1458 N N . ALA A 1 184 ? -5.748 2.511 -12.125 1.00 79.50 184 ALA A N 1
ATOM 1459 C CA . ALA A 1 184 ? -4.949 2.389 -10.909 1.00 79.50 184 ALA A CA 1
ATOM 1460 C C . ALA A 1 184 ? -4.139 1.082 -10.940 1.00 79.50 184 ALA A C 1
ATOM 1462 O O . ALA A 1 184 ? -4.673 0.004 -11.221 1.00 79.50 184 ALA A O 1
ATOM 1463 N N . VAL A 1 185 ? -2.850 1.179 -10.632 1.00 85.81 185 VAL A N 1
ATOM 1464 C CA . VAL A 1 185 ? -1.898 0.070 -10.655 1.00 85.81 185 VAL A CA 1
ATOM 1465 C C . VAL A 1 185 ? -1.367 -0.164 -9.250 1.00 85.81 185 VAL A C 1
ATOM 1467 O O . VAL A 1 185 ? -0.867 0.751 -8.601 1.00 85.81 185 VAL A O 1
ATOM 1470 N N . LEU A 1 186 ? -1.432 -1.403 -8.784 1.00 88.44 186 LEU A N 1
ATOM 1471 C CA . LEU A 1 186 ? -0.720 -1.839 -7.595 1.00 88.44 186 LEU A CA 1
ATOM 1472 C C . LEU A 1 186 ? 0.662 -2.334 -8.001 1.00 88.44 186 LEU A C 1
ATOM 1474 O O . LEU A 1 186 ? 0.792 -3.302 -8.747 1.00 88.44 186 LEU A O 1
ATOM 1478 N N . VAL A 1 187 ? 1.695 -1.679 -7.487 1.00 89.88 187 VAL A N 1
ATOM 1479 C CA . VAL A 1 187 ? 3.075 -2.146 -7.578 1.00 89.88 187 VAL A CA 1
ATOM 1480 C C . VAL A 1 187 ? 3.418 -2.831 -6.263 1.00 89.88 187 VAL A C 1
ATOM 1482 O O . VAL A 1 187 ? 3.401 -2.188 -5.216 1.00 89.88 187 VAL A O 1
ATOM 1485 N N . GLN A 1 188 ? 3.722 -4.124 -6.299 1.00 91.44 188 GLN A N 1
ATOM 1486 C CA . GLN A 1 188 ? 3.930 -4.937 -5.102 1.00 91.44 188 GLN A CA 1
ATOM 1487 C C . GLN A 1 188 ? 5.307 -5.597 -5.109 1.00 91.44 188 GLN A C 1
ATOM 1489 O O . GLN A 1 188 ? 5.733 -6.190 -6.103 1.00 91.44 188 GLN A O 1
ATOM 1494 N N . SER A 1 189 ? 5.995 -5.516 -3.975 1.00 91.56 189 SER A N 1
ATOM 1495 C CA . SER A 1 189 ? 7.280 -6.162 -3.715 1.00 91.56 189 SER A CA 1
ATOM 1496 C C . SER A 1 189 ? 7.293 -6.779 -2.315 1.00 91.56 189 SER A C 1
ATOM 1498 O O . SER A 1 189 ? 6.419 -6.488 -1.500 1.00 91.56 189 SER A O 1
ATOM 1500 N N . ALA A 1 190 ? 8.309 -7.588 -2.010 1.00 87.88 190 ALA A N 1
ATOM 1501 C CA . ALA A 1 190 ? 8.500 -8.119 -0.657 1.00 87.88 190 ALA A CA 1
ATOM 1502 C C . ALA A 1 190 ? 8.765 -7.018 0.392 1.00 87.88 190 ALA A C 1
ATOM 1504 O O . ALA A 1 190 ? 8.502 -7.221 1.571 1.00 87.88 190 ALA A O 1
ATOM 1505 N N . GLU A 1 191 ? 9.254 -5.854 -0.043 1.00 87.31 191 GLU A N 1
ATOM 1506 C CA . GLU A 1 191 ? 9.595 -4.715 0.822 1.00 87.31 191 GLU A CA 1
ATOM 1507 C C . GLU A 1 191 ? 8.409 -3.754 1.027 1.00 87.31 191 GLU A C 1
ATOM 1509 O O . GLU A 1 191 ? 8.485 -2.799 1.802 1.00 87.31 191 GLU A O 1
ATOM 1514 N N . GLY A 1 192 ? 7.304 -3.978 0.310 1.00 86.12 192 GLY A N 1
ATOM 1515 C CA . GLY A 1 192 ? 6.092 -3.177 0.405 1.00 86.12 192 GLY A CA 1
ATOM 1516 C C . GLY A 1 192 ? 5.399 -2.942 -0.933 1.00 86.12 192 GLY A C 1
ATOM 1517 O O . GLY A 1 192 ? 5.871 -3.349 -2.001 1.00 86.12 192 GLY A O 1
ATOM 1518 N N . SER A 1 193 ? 4.272 -2.240 -0.839 1.00 86.25 193 SER A N 1
ATOM 1519 C CA . SER A 1 193 ? 3.362 -1.965 -1.948 1.00 86.25 193 SER A CA 1
ATOM 1520 C C . SER A 1 193 ? 3.189 -0.465 -2.169 1.00 86.25 193 SER A C 1
ATOM 1522 O O . SER A 1 193 ? 3.195 0.322 -1.219 1.00 86.25 193 SER A O 1
ATOM 1524 N N . ILE A 1 194 ? 2.994 -0.072 -3.424 1.00 83.06 194 ILE A N 1
ATOM 1525 C CA . ILE A 1 194 ? 2.643 1.282 -3.843 1.00 83.06 194 ILE A CA 1
ATOM 1526 C C . ILE A 1 194 ? 1.383 1.191 -4.696 1.00 83.06 194 ILE A C 1
ATOM 1528 O O . ILE A 1 194 ? 1.356 0.491 -5.706 1.00 83.06 194 ILE A O 1
ATOM 1532 N N . LEU A 1 195 ? 0.354 1.942 -4.316 1.00 79.75 195 LEU A N 1
ATOM 1533 C CA . LEU A 1 195 ? -0.724 2.286 -5.236 1.00 79.75 195 LEU A CA 1
ATOM 1534 C C . LEU A 1 195 ? -0.204 3.402 -6.134 1.00 79.75 195 LEU A C 1
ATOM 1536 O O . LEU A 1 195 ? 0.269 4.413 -5.622 1.00 79.75 195 LEU A O 1
ATOM 1540 N N . TRP A 1 196 ? -0.246 3.200 -7.444 1.00 78.31 196 TRP A N 1
ATOM 1541 C CA . TRP A 1 196 ? 0.197 4.145 -8.458 1.00 78.31 196 TRP A CA 1
ATOM 1542 C C . TRP A 1 196 ? -0.966 4.489 -9.390 1.00 78.31 196 TRP A C 1
ATOM 1544 O O . TRP A 1 196 ? -1.704 3.608 -9.828 1.00 78.31 196 TRP A O 1
ATOM 1554 N N . ARG A 1 197 ? -1.125 5.775 -9.708 1.00 72.81 197 ARG A N 1
ATOM 1555 C CA . ARG A 1 197 ? -2.053 6.265 -10.732 1.00 72.81 197 ARG A CA 1
ATOM 1556 C C . ARG A 1 197 ? -1.276 7.042 -11.795 1.00 72.81 197 ARG A C 1
ATOM 1558 O O . ARG A 1 197 ? -0.553 7.980 -11.446 1.00 72.81 197 ARG A O 1
ATOM 1565 N N . PRO A 1 198 ? -1.391 6.689 -13.081 1.00 64.06 198 PRO A N 1
ATOM 1566 C CA . PRO A 1 198 ? -0.757 7.434 -14.160 1.00 64.06 198 PRO A CA 1
ATOM 1567 C C . PRO A 1 198 ? -1.159 8.915 -14.127 1.00 64.06 198 PRO A C 1
ATOM 1569 O O . PRO A 1 198 ? -2.339 9.245 -14.071 1.00 64.06 198 PRO A O 1
ATOM 1572 N N . GLY A 1 199 ? -0.171 9.814 -14.144 1.00 58.47 199 GLY A N 1
ATOM 1573 C CA . GLY A 1 199 ? -0.381 11.269 -14.116 1.00 58.47 199 GLY A CA 1
ATOM 1574 C C . GLY A 1 199 ? -0.427 11.920 -12.726 1.00 58.47 199 GLY A C 1
ATOM 1575 O O . GLY A 1 199 ? -0.313 13.138 -12.643 1.00 58.47 199 GLY A O 1
ATOM 1576 N N . GLU A 1 200 ? -0.525 11.153 -11.635 1.00 57.75 200 GLU A N 1
ATOM 1577 C CA . GLU A 1 200 ? -0.506 11.703 -10.263 1.00 57.75 200 GLU A CA 1
ATOM 1578 C C . GLU A 1 200 ? 0.896 11.663 -9.607 1.00 57.75 200 GLU A C 1
ATOM 1580 O O . GLU A 1 200 ? 1.097 12.205 -8.521 1.00 57.75 200 GLU A O 1
ATOM 1585 N N . TYR A 1 201 ? 1.893 11.047 -10.258 1.00 53.22 201 TYR A N 1
ATOM 1586 C CA . TYR A 1 201 ? 3.200 10.737 -9.658 1.00 53.22 201 TYR A CA 1
ATOM 1587 C C . TYR A 1 201 ? 4.370 11.360 -10.429 1.00 53.22 201 TYR A C 1
ATOM 1589 O O . TYR A 1 201 ? 5.275 10.657 -10.864 1.00 53.22 201 TYR A O 1
ATOM 1597 N N . ASP A 1 202 ? 4.388 12.689 -10.532 1.00 46.22 202 ASP A N 1
ATOM 1598 C CA . ASP A 1 202 ? 5.617 13.448 -10.834 1.00 46.22 202 ASP A CA 1
ATOM 1599 C C . ASP A 1 202 ? 6.449 13.751 -9.563 1.00 46.22 202 ASP A C 1
ATOM 1601 O O . ASP A 1 202 ? 7.438 14.485 -9.595 1.00 46.22 202 ASP A O 1
ATOM 1605 N N . TYR A 1 203 ? 6.081 13.180 -8.410 1.00 48.03 203 TYR A N 1
ATOM 1606 C CA . TYR A 1 203 ? 6.711 13.499 -7.130 1.00 48.03 203 TYR A CA 1
ATOM 1607 C C . TYR A 1 203 ? 7.862 12.558 -6.768 1.00 48.03 203 TYR A C 1
ATOM 1609 O O . TYR A 1 203 ? 7.683 11.428 -6.314 1.00 48.03 203 TYR A O 1
ATOM 1617 N N . TYR A 1 204 ? 9.060 13.122 -6.918 1.00 47.06 204 TYR A N 1
ATOM 1618 C CA . TYR A 1 204 ? 10.307 12.771 -6.256 1.00 47.06 204 TYR A CA 1
ATOM 1619 C C . TYR A 1 204 ? 10.069 12.454 -4.771 1.00 47.06 204 TYR A C 1
ATOM 1621 O O . TYR A 1 204 ? 10.002 13.359 -3.940 1.00 47.06 204 TYR A O 1
ATOM 1629 N N . PHE A 1 205 ? 10.025 11.173 -4.396 1.00 45.56 205 PHE A N 1
ATOM 1630 C CA . PHE A 1 205 ? 10.582 10.842 -3.090 1.00 45.56 205 PHE A CA 1
ATOM 1631 C C . PHE A 1 205 ? 12.073 11.136 -3.202 1.00 45.56 205 PHE A C 1
ATOM 1633 O O . PHE A 1 205 ? 12.772 10.535 -4.019 1.00 45.56 205 PHE A O 1
ATOM 1640 N N . SER A 1 206 ? 12.552 12.109 -2.436 1.00 46.03 206 SER A N 1
ATOM 1641 C CA . SER A 1 206 ? 13.980 12.328 -2.285 1.00 46.03 206 SER A CA 1
ATOM 1642 C C . SER A 1 206 ? 14.558 11.058 -1.671 1.00 46.03 206 SER A C 1
ATOM 1644 O O . SER A 1 206 ? 14.326 10.773 -0.496 1.00 46.03 206 SER A O 1
ATOM 1646 N N . SER A 1 207 ? 15.241 10.263 -2.499 1.00 50.62 207 SER A N 1
ATOM 1647 C CA . SER A 1 207 ? 16.138 9.208 -2.035 1.00 50.62 207 SER A CA 1
ATOM 1648 C C . SER A 1 207 ? 16.981 9.767 -0.890 1.00 50.62 207 SER A C 1
ATOM 1650 O O . SER A 1 207 ? 17.386 10.932 -0.946 1.00 50.62 207 SER A O 1
ATOM 1652 N N . LYS A 1 208 ? 17.245 8.952 0.141 1.00 53.00 208 LYS A N 1
ATOM 1653 C CA . LYS A 1 208 ? 18.156 9.352 1.221 1.00 53.00 208 LYS A CA 1
ATOM 1654 C C . LYS A 1 208 ? 19.513 9.738 0.645 1.00 53.00 208 LYS A C 1
ATOM 1656 O O . LYS A 1 208 ? 20.213 10.518 1.256 1.00 53.00 208 LYS A O 1
ATOM 1661 N N . ASP A 1 209 ? 19.840 9.254 -0.549 1.00 52.69 209 ASP A N 1
ATOM 1662 C CA . ASP A 1 209 ? 21.005 9.667 -1.305 1.00 52.69 209 ASP A CA 1
ATOM 1663 C C . ASP A 1 209 ? 20.626 10.393 -2.602 1.00 52.69 209 ASP A C 1
ATOM 1665 O O . ASP A 1 209 ? 19.881 9.871 -3.433 1.00 52.69 209 ASP A O 1
ATOM 1669 N N . ILE A 1 210 ? 21.199 11.569 -2.842 1.00 58.34 210 ILE A N 1
ATOM 1670 C CA . ILE A 1 210 ? 21.217 12.190 -4.170 1.00 58.34 210 ILE A CA 1
ATOM 1671 C C . ILE A 1 210 ? 22.487 11.795 -4.918 1.00 58.34 210 ILE A C 1
ATOM 1673 O O . ILE A 1 210 ? 23.592 11.805 -4.374 1.00 58.34 210 ILE A O 1
ATOM 1677 N N . CYS A 1 211 ? 22.335 11.490 -6.205 1.00 58.47 211 CYS A N 1
ATOM 1678 C CA . CYS A 1 211 ? 23.455 11.311 -7.115 1.00 58.47 211 CYS A CA 1
ATOM 1679 C C . CYS A 1 211 ? 23.600 12.557 -7.990 1.00 58.47 211 CYS A C 1
ATOM 1681 O O . CYS A 1 211 ? 22.773 12.826 -8.860 1.00 58.47 211 CYS A O 1
ATOM 1683 N N . LEU A 1 212 ? 24.669 13.317 -7.771 1.00 58.09 212 LEU A N 1
ATOM 1684 C CA . LEU A 1 212 ? 25.041 14.439 -8.622 1.00 58.09 212 LEU A CA 1
ATOM 1685 C C . LEU A 1 212 ? 26.003 13.931 -9.690 1.00 58.09 212 LEU A C 1
ATOM 1687 O O . LEU A 1 212 ? 27.163 13.632 -9.397 1.00 58.09 212 LEU A O 1
ATOM 1691 N N . THR A 1 213 ? 25.517 13.812 -10.923 1.00 57.06 213 THR A N 1
ATOM 1692 C CA . THR A 1 213 ? 26.343 13.400 -12.061 1.00 57.06 213 THR A CA 1
ATOM 1693 C C . THR A 1 213 ? 26.775 14.621 -12.856 1.00 57.06 213 THR A C 1
ATOM 1695 O O . THR A 1 213 ? 25.949 15.374 -13.365 1.00 57.06 213 THR A O 1
ATOM 1698 N N . PHE A 1 214 ? 28.086 14.803 -12.965 1.00 62.94 214 PHE A N 1
ATOM 1699 C CA . PHE A 1 214 ? 28.718 15.867 -13.727 1.00 62.94 214 PHE A CA 1
ATOM 1700 C C . PHE A 1 214 ? 29.403 15.279 -14.945 1.00 62.94 214 PHE A C 1
ATOM 1702 O O . PHE A 1 214 ? 30.016 14.214 -14.889 1.00 62.94 214 PHE A O 1
ATOM 1709 N N . THR A 1 215 ? 29.346 16.017 -16.038 1.00 61.34 215 THR A N 1
ATOM 1710 C CA . THR A 1 215 ? 30.131 15.743 -17.232 1.00 61.34 215 THR A CA 1
ATOM 1711 C C . THR A 1 215 ? 30.992 16.959 -17.535 1.00 61.34 215 THR A C 1
ATOM 1713 O O . THR A 1 215 ? 30.606 18.088 -17.229 1.00 61.34 215 THR A O 1
ATOM 1716 N N . ASP A 1 216 ? 32.169 16.734 -18.115 1.00 72.88 216 ASP A N 1
ATOM 1717 C CA . ASP A 1 216 ? 33.106 17.814 -18.428 1.00 72.88 216 ASP A CA 1
ATOM 1718 C C . ASP A 1 216 ? 32.529 18.772 -19.493 1.00 72.88 216 ASP A C 1
ATOM 1720 O O . ASP A 1 216 ? 32.922 19.937 -19.566 1.00 72.88 216 ASP A O 1
ATOM 1724 N N . ARG A 1 217 ? 31.591 18.295 -20.327 1.00 62.00 217 ARG A N 1
ATOM 1725 C CA . ARG A 1 217 ? 30.903 19.087 -21.355 1.00 62.00 217 ARG A CA 1
ATOM 1726 C C . ARG A 1 217 ? 29.535 18.486 -21.713 1.00 62.00 217 ARG A C 1
ATOM 1728 O O . ARG A 1 217 ? 29.390 17.270 -21.702 1.00 62.00 217 ARG A O 1
ATOM 1735 N N . PRO A 1 218 ? 28.543 19.303 -22.102 1.00 61.81 218 PRO A N 1
ATOM 1736 C CA . PRO A 1 218 ? 27.167 18.840 -22.310 1.00 61.81 218 PRO A CA 1
ATOM 1737 C C . PRO A 1 218 ? 26.932 18.057 -23.616 1.00 61.81 218 PRO A C 1
ATOM 1739 O O . PRO A 1 218 ? 25.833 17.552 -23.817 1.00 61.81 218 PRO A O 1
ATOM 1742 N N . ALA A 1 219 ? 27.916 17.968 -24.521 1.00 71.00 219 ALA A N 1
ATOM 1743 C CA . ALA A 1 219 ? 27.752 17.318 -25.822 1.00 71.00 219 ALA A CA 1
ATOM 1744 C C . ALA A 1 219 ? 29.017 16.573 -26.276 1.00 71.00 219 ALA A C 1
ATOM 1746 O O . ALA A 1 219 ? 30.141 17.043 -26.073 1.00 71.00 219 ALA A O 1
ATOM 1747 N N . TYR A 1 220 ? 28.801 15.437 -26.942 1.00 78.62 220 TYR A N 1
ATOM 1748 C CA . TYR A 1 220 ? 29.826 14.541 -27.479 1.00 78.62 220 TYR A CA 1
ATOM 1749 C C . TYR A 1 220 ? 29.487 14.161 -28.925 1.00 78.62 220 TYR A C 1
ATOM 1751 O O . TYR A 1 220 ? 28.317 14.109 -29.307 1.00 78.62 220 TYR A O 1
ATOM 1759 N N . LYS A 1 221 ? 30.508 13.905 -29.741 1.00 86.06 221 LYS A N 1
ATOM 1760 C CA . LYS A 1 221 ? 30.367 13.386 -31.106 1.00 86.06 221 LYS A CA 1
ATOM 1761 C C . LYS A 1 221 ? 30.279 11.862 -31.089 1.00 86.06 221 LYS A C 1
ATOM 1763 O O . LYS A 1 221 ? 30.822 11.199 -30.208 1.00 86.06 221 LYS A O 1
ATOM 1768 N N . ALA A 1 222 ? 29.640 11.305 -32.114 1.00 67.25 222 ALA A N 1
ATOM 1769 C CA . ALA A 1 222 ? 29.610 9.863 -32.321 1.00 67.25 222 ALA A CA 1
ATOM 1770 C C . ALA A 1 222 ? 31.040 9.291 -32.384 1.00 67.25 222 ALA A C 1
ATOM 1772 O O . ALA A 1 222 ? 31.884 9.803 -33.121 1.00 67.25 222 ALA A O 1
ATOM 1773 N N . GLY A 1 223 ? 31.300 8.244 -31.598 1.00 85.31 223 GLY A N 1
ATOM 1774 C CA . GLY A 1 223 ? 32.617 7.609 -31.479 1.00 85.31 223 GLY A CA 1
ATOM 1775 C C . GLY A 1 223 ? 33.524 8.180 -30.382 1.00 85.31 223 GLY A C 1
ATOM 1776 O O . GLY A 1 223 ? 34.594 7.623 -30.149 1.00 85.31 223 GLY A O 1
ATOM 1777 N N . GLU A 1 224 ? 33.125 9.248 -29.683 1.00 80.94 224 GLU A N 1
ATOM 1778 C CA . GLU A 1 224 ? 33.854 9.731 -28.506 1.00 80.94 224 GLU A CA 1
ATOM 1779 C C . GLU A 1 224 ? 33.484 8.944 -27.240 1.00 80.94 224 GLU A C 1
ATOM 1781 O O . GLU A 1 224 ? 32.341 8.531 -27.046 1.00 80.94 224 GLU A O 1
ATOM 1786 N N . VAL A 1 225 ? 34.457 8.784 -26.338 1.00 73.62 225 VAL A N 1
ATOM 1787 C CA . VAL A 1 225 ? 34.217 8.255 -24.990 1.00 73.62 225 VAL A CA 1
ATOM 1788 C C . VAL A 1 225 ? 33.613 9.362 -24.125 1.00 73.62 225 VAL A C 1
ATOM 1790 O O . VAL A 1 225 ? 34.195 10.440 -23.980 1.00 73.62 225 VAL A O 1
ATOM 1793 N N . VAL A 1 226 ? 32.444 9.091 -23.545 1.00 68.75 226 VAL A N 1
ATOM 1794 C CA . VAL A 1 226 ? 31.754 10.005 -22.628 1.00 68.75 226 VAL A CA 1
ATOM 1795 C C . VAL A 1 226 ? 32.280 9.783 -21.215 1.00 68.75 226 VAL A C 1
ATOM 1797 O O . VAL A 1 226 ? 32.163 8.687 -20.674 1.00 68.75 226 VAL A O 1
ATOM 1800 N N . ASN A 1 227 ? 32.832 10.835 -20.609 1.00 69.38 227 ASN A N 1
ATOM 1801 C CA . ASN A 1 227 ? 33.278 10.809 -19.219 1.00 69.38 227 ASN A CA 1
ATOM 1802 C C . ASN A 1 227 ? 32.243 11.510 -18.334 1.00 69.38 227 ASN A C 1
ATOM 1804 O O . ASN A 1 227 ? 31.900 12.675 -18.559 1.00 69.38 227 ASN A O 1
ATOM 1808 N N . PHE A 1 228 ? 31.781 10.806 -17.306 1.00 65.62 228 PHE A N 1
ATOM 1809 C CA . PHE A 1 228 ? 30.941 11.354 -16.250 1.00 65.62 228 PHE A CA 1
ATOM 1810 C C . PHE A 1 228 ? 31.537 11.026 -14.882 1.00 65.62 228 PHE A C 1
ATOM 1812 O O . PHE A 1 228 ? 32.199 10.005 -14.691 1.00 65.62 228 PHE A O 1
ATOM 1819 N N . ARG A 1 229 ? 31.319 11.928 -13.929 1.00 68.19 229 ARG A N 1
ATOM 1820 C CA . ARG A 1 229 ? 31.690 11.773 -12.525 1.00 68.19 229 ARG A CA 1
ATOM 1821 C C . ARG A 1 229 ? 30.424 11.869 -11.703 1.00 68.19 229 ARG A C 1
ATOM 1823 O O . ARG A 1 229 ? 29.741 12.889 -11.750 1.00 68.19 229 ARG A O 1
ATOM 1830 N N . SER A 1 230 ? 30.136 10.826 -10.946 1.00 61.12 230 SER A N 1
ATOM 1831 C CA . SER A 1 230 ? 28.957 10.771 -10.091 1.00 61.12 230 SER A CA 1
ATOM 1832 C C . SER A 1 230 ? 29.382 10.881 -8.633 1.00 61.12 230 SER A C 1
ATOM 1834 O O . SER A 1 230 ? 30.246 10.137 -8.173 1.00 61.12 230 SER A O 1
ATOM 1836 N N . PHE A 1 231 ? 28.780 11.820 -7.909 1.00 64.88 231 PHE A N 1
ATOM 1837 C CA . PHE A 1 231 ? 28.952 11.978 -6.470 1.00 64.88 231 PHE A CA 1
ATOM 1838 C C . PHE A 1 231 ? 27.655 11.590 -5.782 1.00 64.88 231 PHE A C 1
ATOM 1840 O O . PHE A 1 231 ? 26.617 12.202 -6.024 1.00 64.88 231 PHE A O 1
ATOM 1847 N N . ILE A 1 232 ? 27.729 10.587 -4.917 1.00 71.19 232 ILE A N 1
ATOM 1848 C CA . ILE A 1 232 ? 26.609 10.179 -4.075 1.00 71.19 232 ILE A CA 1
ATOM 1849 C C . ILE A 1 232 ? 26.714 10.961 -2.758 1.00 71.19 232 ILE A C 1
ATOM 1851 O O . ILE A 1 232 ? 27.804 11.086 -2.178 1.00 71.19 232 ILE A O 1
ATOM 1855 N N . ARG A 1 233 ? 25.609 11.569 -2.333 1.00 62.88 233 ARG A N 1
ATOM 1856 C CA . ARG A 1 233 ? 25.504 12.339 -1.091 1.00 62.88 233 ARG A CA 1
ATOM 1857 C C . ARG A 1 233 ? 24.246 11.940 -0.350 1.00 62.88 233 ARG A C 1
ATOM 1859 O O . ARG A 1 233 ? 23.170 12.026 -0.924 1.00 62.88 233 ARG A O 1
ATOM 1866 N N . GLU A 1 234 ? 24.407 11.619 0.922 1.00 68.88 234 GLU A N 1
ATOM 1867 C CA . GLU A 1 234 ? 23.295 11.431 1.842 1.00 68.88 234 GLU A CA 1
ATOM 1868 C C . GLU A 1 234 ? 22.629 12.789 2.129 1.00 68.88 234 GLU A C 1
ATOM 1870 O O . GLU A 1 234 ? 23.303 13.784 2.408 1.00 68.88 234 GLU A O 1
ATOM 1875 N N . ILE A 1 235 ? 21.306 12.842 2.023 1.00 59.47 235 ILE A N 1
ATOM 1876 C CA . ILE A 1 235 ? 20.445 13.940 2.433 1.00 59.47 235 ILE A CA 1
ATOM 1877 C C . ILE A 1 235 ? 20.146 13.728 3.916 1.00 59.47 235 ILE A C 1
ATOM 1879 O O . ILE A 1 235 ? 19.290 12.927 4.294 1.00 59.47 235 ILE A O 1
ATOM 1883 N N . THR A 1 236 ? 20.871 14.444 4.766 1.00 54.53 236 THR A N 1
ATOM 1884 C CA . THR A 1 236 ? 20.536 14.552 6.187 1.00 54.53 236 THR A CA 1
ATOM 1885 C C . THR A 1 236 ? 19.325 15.489 6.345 1.00 54.53 236 THR A C 1
ATOM 1887 O O . THR A 1 236 ? 19.329 16.538 5.693 1.00 54.53 236 THR A O 1
ATOM 1890 N N . PRO A 1 237 ? 18.303 15.142 7.155 1.00 51.16 237 PRO A N 1
ATOM 1891 C CA . PRO A 1 237 ? 17.163 16.022 7.435 1.00 51.16 237 PRO A CA 1
ATOM 1892 C C . PRO A 1 237 ? 17.562 17.370 8.047 1.00 51.16 237 PRO A C 1
ATOM 1894 O O . PRO A 1 237 ? 18.543 17.396 8.829 1.00 51.16 237 PRO A O 1
#